Protein AF-X0WI15-F1 (afdb_monomer_lite)

Secondary structure (DSSP, 8-state):
----TT-BHHHHHHH-HHHHHHHHHH-GGGGGGGSHHHHHTGGGG-BHHHHHHHHT--HHHHHHHHHHHHHTTTTS--HHHHHHHHHHHHHHHHTT--HHHHHHHHHHH-SS--HHHHHHHHHHHHHTTSS-TTTHHHHHHHHHHHHHHHH---------TTSHHHHHHHHHHHHHHHHHHHHHHH-TT--

Sequence (191 aa):
MEINNATKILPLIDKYPKVYDELHKLSSKAKRFKNPIVRKTIGKKATLEMVSVILEVSLERIITTVKSAIEASADIPPEKDRKEMLKKLLLDMHKGVDVQILKAQFKEAVGDITSYEIGQLEQQLINEGHLDPKEITKLSDLHVELFRDSLDMKEEYETIPGHPIHTYLQENLEIANLIRQIRSTLGPDKI

Radius of gyration: 23.64 Å; chains: 1; bounding box: 48×47×65 Å

Foldseek 3Di:
DDQDQQAAVLVLCVQQVLLLVLLCVLAVLSVLLVDPVCVVPCRRRQGLNNVCVSRVHDSVVSSVSSVVSCVVRVQAPGPVVLLVLLLVLVLVVLVVPDLVVSLVSCVSSDAQDDPVVNVVSVVVCVVVVSDDPVCVVVVVVSVCVSCVVVVVPDDPPPLDPPDPVVVVVVVVVVVVVVVVVVVVVVDPPPD

pLDDT: mean 72.96, std 11.28, range [48.44, 93.94]

Structure (mmCIF, N/CA/C/O backbone):
data_AF-X0WI15-F1
#
_entry.id   AF-X0WI15-F1
#
loop_
_atom_site.group_PDB
_atom_site.id
_atom_site.type_symbol
_atom_site.label_atom_id
_atom_site.label_alt_id
_atom_site.label_comp_id
_atom_site.label_asym_id
_atom_site.label_entity_id
_atom_site.label_seq_id
_atom_site.pdbx_PDB_ins_code
_atom_site.Cartn_x
_atom_site.Cartn_y
_atom_site.Cartn_z
_atom_site.occupancy
_atom_site.B_iso_or_equiv
_atom_site.auth_seq_id
_atom_site.auth_comp_id
_atom_site.auth_asym_id
_atom_site.auth_atom_id
_atom_site.pdbx_PDB_model_num
ATOM 1 N N . MET A 1 1 ? -14.113 -13.739 14.874 1.00 53.03 1 MET A N 1
ATOM 2 C CA . MET A 1 1 ? -13.571 -12.912 15.978 1.00 53.03 1 MET A CA 1
ATOM 3 C C . MET A 1 1 ? -14.759 -12.480 16.826 1.00 53.03 1 MET A C 1
ATOM 5 O O . MET A 1 1 ? -15.669 -11.874 16.275 1.00 53.03 1 MET A O 1
ATOM 9 N N . GLU A 1 2 ? -14.832 -12.865 18.099 1.00 60.31 2 GLU A N 1
ATOM 10 C CA . GLU A 1 2 ? -15.969 -12.494 18.953 1.00 60.31 2 GLU A CA 1
ATOM 11 C C . GLU A 1 2 ? -15.857 -11.021 19.355 1.00 60.31 2 GLU A C 1
ATOM 13 O O . GLU A 1 2 ? -14.937 -10.624 20.066 1.00 60.31 2 GLU A O 1
ATOM 18 N N . ILE A 1 3 ? -16.770 -10.194 18.845 1.00 75.56 3 ILE A N 1
ATOM 19 C CA . ILE A 1 3 ? -16.831 -8.765 19.162 1.00 75.56 3 ILE A CA 1
ATOM 20 C C . ILE A 1 3 ? -17.685 -8.595 20.414 1.00 75.56 3 ILE A C 1
ATOM 22 O O . ILE A 1 3 ? -18.872 -8.921 20.401 1.00 75.56 3 ILE A O 1
ATOM 26 N N . ASN A 1 4 ? -17.074 -8.083 21.480 1.00 76.69 4 ASN A N 1
ATOM 27 C CA . ASN A 1 4 ? -17.694 -7.886 22.789 1.00 76.69 4 ASN A CA 1
ATOM 28 C C . ASN A 1 4 ? -17.472 -6.456 23.319 1.00 76.69 4 ASN A C 1
ATOM 30 O O . ASN A 1 4 ? -16.756 -5.652 22.722 1.00 76.69 4 ASN A O 1
ATOM 34 N N . ASN A 1 5 ? -18.070 -6.139 24.467 1.00 78.06 5 ASN A N 1
ATOM 35 C CA . ASN A 1 5 ? -17.986 -4.828 25.125 1.00 78.06 5 ASN A CA 1
ATOM 36 C C . ASN A 1 5 ? -16.547 -4.310 25.341 1.00 78.06 5 ASN A C 1
ATOM 38 O O . ASN A 1 5 ? -16.293 -3.117 25.170 1.00 78.06 5 ASN A O 1
ATOM 42 N N . ALA A 1 6 ? -15.602 -5.197 25.661 1.00 81.00 6 ALA A N 1
ATOM 43 C CA . ALA A 1 6 ? -14.206 -4.874 25.951 1.00 81.00 6 ALA A CA 1
ATOM 44 C C . ALA A 1 6 ? -13.326 -4.746 24.695 1.00 81.00 6 ALA A C 1
ATOM 46 O O . ALA A 1 6 ? -12.147 -4.390 24.788 1.00 81.00 6 ALA A O 1
ATOM 47 N N . THR A 1 7 ? -13.874 -5.029 23.512 1.00 83.50 7 THR A N 1
ATOM 48 C CA . THR A 1 7 ? -13.114 -4.966 22.264 1.00 83.50 7 THR A CA 1
ATOM 49 C C . THR A 1 7 ? -12.685 -3.523 21.988 1.00 83.50 7 THR A C 1
ATOM 51 O O . THR A 1 7 ? -13.470 -2.584 22.120 1.00 83.50 7 THR A O 1
ATOM 54 N N . LYS A 1 8 ? -11.412 -3.328 21.631 1.00 86.62 8 LYS A N 1
ATOM 55 C CA . LYS A 1 8 ? -10.832 -1.999 21.392 1.00 86.62 8 LYS A CA 1
ATOM 56 C C . LYS A 1 8 ? -11.175 -1.507 19.990 1.00 86.62 8 LYS A C 1
ATOM 58 O O . LYS A 1 8 ? -10.968 -2.231 19.019 1.00 86.62 8 LYS A O 1
ATOM 63 N N . ILE A 1 9 ? -11.618 -0.257 19.879 1.00 82.25 9 ILE A N 1
ATOM 64 C CA . ILE A 1 9 ? -12.105 0.295 18.606 1.00 82.25 9 ILE A CA 1
ATOM 65 C C . ILE A 1 9 ? -10.989 0.708 17.646 1.00 82.25 9 ILE A C 1
ATOM 67 O O . ILE A 1 9 ? -11.131 0.532 16.443 1.00 82.25 9 ILE A O 1
ATOM 71 N N . LEU A 1 10 ? -9.865 1.232 18.146 1.00 81.06 10 LEU A N 1
ATOM 72 C CA . LEU A 1 10 ? -8.777 1.668 17.265 1.00 81.06 10 LEU A CA 1
ATOM 73 C C . LEU A 1 10 ? -8.151 0.512 16.478 1.00 81.06 10 LEU A C 1
ATOM 75 O O . LEU A 1 10 ? -8.082 0.640 15.263 1.00 81.06 10 LEU A O 1
ATOM 79 N N . PRO A 1 11 ? -7.789 -0.632 17.097 1.00 81.38 11 PRO A N 1
ATOM 80 C CA . PRO A 1 11 ? -7.304 -1.783 16.340 1.00 81.38 11 PRO A CA 1
ATOM 81 C C . PRO A 1 11 ? -8.306 -2.280 15.292 1.00 81.38 11 PRO A C 1
ATOM 83 O O . PRO A 1 11 ? -7.896 -2.773 14.251 1.00 81.38 11 PRO A O 1
ATOM 86 N N . LEU A 1 12 ? -9.611 -2.145 15.555 1.00 79.81 12 LEU A N 1
ATOM 87 C CA . LEU A 1 12 ? -10.659 -2.489 14.593 1.00 79.81 12 LEU A CA 1
ATOM 88 C C . LEU A 1 12 ? -10.705 -1.509 13.419 1.00 79.81 12 LEU A C 1
ATOM 90 O O . LEU A 1 12 ? -10.770 -1.954 12.283 1.00 79.81 12 LEU A O 1
ATOM 94 N N . ILE A 1 13 ? -10.645 -0.203 13.684 1.00 79.19 13 ILE A N 1
ATOM 95 C CA . ILE A 1 13 ? -10.607 0.837 12.644 1.00 79.19 13 ILE A CA 1
ATOM 96 C C . ILE A 1 13 ? -9.332 0.723 11.800 1.00 79.19 13 ILE A C 1
ATOM 98 O O . ILE A 1 13 ? -9.391 0.886 10.587 1.00 79.19 13 ILE A O 1
ATOM 102 N N . ASP A 1 14 ? -8.192 0.442 12.432 1.00 77.44 14 ASP A N 1
ATOM 103 C CA . ASP A 1 14 ? -6.913 0.302 11.736 1.00 77.44 14 ASP A CA 1
ATOM 104 C C . ASP A 1 14 ? -6.878 -0.989 10.896 1.00 77.44 14 ASP A C 1
ATOM 106 O O . ASP A 1 14 ? -6.345 -0.981 9.791 1.00 77.44 14 ASP A O 1
ATOM 110 N N . LYS A 1 15 ? -7.491 -2.082 11.377 1.00 73.50 15 LYS A N 1
ATOM 111 C CA . LYS A 1 15 ? -7.592 -3.350 10.633 1.00 73.50 15 LYS A CA 1
ATOM 112 C C . LYS A 1 15 ? -8.659 -3.320 9.532 1.00 73.50 15 LYS A C 1
ATOM 114 O O . LYS A 1 15 ? -8.487 -3.972 8.509 1.00 73.50 15 LYS A O 1
ATOM 119 N N . TYR A 1 16 ? -9.750 -2.587 9.739 1.00 78.25 16 TYR A N 1
ATOM 120 C CA . TYR A 1 16 ? -10.892 -2.517 8.829 1.00 78.25 16 TYR A CA 1
ATOM 121 C C . TYR A 1 16 ? -11.317 -1.050 8.638 1.00 78.25 16 TYR A C 1
ATOM 123 O O . TYR A 1 16 ? -12.193 -0.564 9.359 1.00 78.25 16 TYR A O 1
ATOM 131 N N . PRO A 1 17 ? -10.750 -0.329 7.650 1.00 75.44 17 PRO A N 1
ATOM 132 C CA . PRO A 1 17 ? -11.032 1.094 7.435 1.00 75.44 17 PRO A CA 1
ATOM 133 C C . PRO A 1 17 ? -12.525 1.414 7.267 1.00 75.44 17 PRO A C 1
ATOM 135 O O . PRO A 1 17 ? -13.004 2.409 7.810 1.00 75.44 17 PRO A O 1
ATOM 138 N N . LYS A 1 18 ? -13.288 0.513 6.626 1.00 78.88 18 LYS A N 1
ATOM 139 C CA . LYS A 1 18 ? -14.749 0.631 6.439 1.00 78.88 18 LYS A CA 1
ATOM 140 C C . LYS A 1 18 ? -15.533 0.714 7.758 1.00 78.88 18 LYS A C 1
ATOM 142 O O . LYS A 1 18 ? -16.620 1.285 7.792 1.00 78.88 18 LYS A O 1
ATOM 147 N N . VAL A 1 19 ? -14.985 0.193 8.862 1.00 81.75 19 VAL A N 1
ATOM 148 C CA . VAL A 1 19 ? -15.610 0.295 10.193 1.00 81.75 19 VAL A CA 1
ATOM 149 C C . VAL A 1 19 ? -15.723 1.756 10.628 1.00 81.75 19 VAL A C 1
ATOM 151 O O . VAL A 1 19 ? -16.715 2.135 11.246 1.00 81.75 19 VAL A O 1
ATOM 154 N N . TYR A 1 20 ? -14.745 2.599 10.287 1.00 81.19 20 TYR A N 1
ATOM 155 C CA . TYR A 1 20 ? -14.818 4.024 10.597 1.00 81.19 20 TYR A CA 1
ATOM 156 C C . TYR A 1 20 ? -15.957 4.715 9.847 1.00 81.19 20 TYR A C 1
ATOM 158 O O . TYR A 1 20 ? -16.671 5.519 10.444 1.00 81.19 20 TYR A O 1
ATOM 166 N N . ASP A 1 21 ? -16.137 4.397 8.568 1.00 79.38 21 ASP A N 1
ATOM 167 C CA . ASP A 1 21 ? -17.136 5.052 7.725 1.00 79.38 21 ASP A CA 1
ATOM 168 C C . ASP A 1 21 ? -18.557 4.729 8.197 1.00 79.38 21 ASP A C 1
ATOM 170 O O . ASP A 1 21 ? -19.385 5.630 8.332 1.00 79.38 21 ASP A O 1
ATOM 174 N N . GLU A 1 22 ? -18.818 3.473 8.562 1.00 81.69 22 GLU A N 1
ATOM 175 C CA . GLU A 1 22 ? -20.102 3.060 9.138 1.00 81.69 22 GLU A CA 1
ATOM 176 C C . GLU A 1 22 ? -20.355 3.691 10.517 1.00 81.69 22 GLU A C 1
ATOM 178 O O . GLU A 1 22 ? -21.448 4.193 10.792 1.00 81.69 22 GLU A O 1
ATOM 183 N N . LEU A 1 23 ? -19.327 3.783 11.370 1.00 81.38 23 LEU A N 1
ATOM 184 C CA . LEU A 1 23 ? -19.427 4.519 12.636 1.00 81.38 23 LEU A CA 1
ATOM 185 C C . LEU A 1 23 ? -19.677 6.015 12.413 1.00 81.38 23 LEU A C 1
ATOM 187 O O . LEU A 1 23 ? -20.374 6.652 13.207 1.00 81.38 23 LEU A O 1
ATOM 191 N N . HIS A 1 24 ? -19.130 6.581 11.337 1.00 81.56 24 HIS A N 1
ATOM 192 C CA . HIS A 1 24 ? -19.317 7.984 11.010 1.00 81.56 24 HIS A CA 1
ATOM 193 C C . HIS A 1 24 ? -20.721 8.292 10.482 1.00 81.56 24 HIS A C 1
ATOM 195 O O . HIS A 1 24 ? -21.265 9.344 10.825 1.00 81.56 24 HIS A O 1
ATOM 201 N N . LYS A 1 25 ? -21.330 7.365 9.734 1.00 81.38 25 LYS A N 1
ATOM 202 C CA . LYS A 1 25 ? -22.740 7.439 9.317 1.00 81.38 25 LYS A CA 1
ATOM 203 C C . LYS A 1 25 ? -23.697 7.390 10.509 1.00 81.38 25 LYS A C 1
ATOM 205 O O . LYS A 1 25 ? -24.690 8.110 10.521 1.00 81.38 25 LYS A O 1
ATOM 210 N N . LEU A 1 26 ? -23.388 6.576 11.521 1.00 80.12 26 LEU A N 1
ATOM 211 C CA . LEU A 1 26 ? -24.177 6.479 12.756 1.00 80.12 26 LEU A CA 1
ATOM 212 C C . LEU A 1 26 ? -24.092 7.742 13.616 1.00 80.12 26 LEU A C 1
ATOM 214 O O . LEU A 1 26 ? -25.087 8.147 14.213 1.00 80.12 26 LEU A O 1
ATOM 218 N N . SER A 1 27 ? -22.907 8.349 13.720 1.00 77.19 27 SER A N 1
ATOM 219 C CA . SER A 1 27 ? -22.717 9.546 14.534 1.00 77.19 27 SER A CA 1
ATOM 220 C C . SER A 1 27 ? -21.586 10.427 14.013 1.00 77.19 27 SER A C 1
ATOM 222 O O . SER A 1 27 ? -20.428 10.019 13.865 1.00 77.19 27 SER A O 1
ATOM 224 N N . SER A 1 28 ? -21.888 11.715 13.842 1.00 75.62 28 SER A N 1
ATOM 225 C CA . SER A 1 28 ? -20.905 12.736 13.469 1.00 75.62 28 SER A CA 1
ATOM 226 C C . SER A 1 28 ? -19.778 12.883 14.506 1.00 75.62 28 SER A C 1
ATOM 228 O O . SER A 1 28 ? -18.669 13.308 14.162 1.00 75.62 28 SER A O 1
ATOM 230 N N . LYS A 1 29 ? -20.015 12.452 15.757 1.00 78.75 29 LYS A N 1
ATOM 231 C CA . LYS A 1 29 ? -19.029 12.425 16.851 1.00 78.75 29 LYS A CA 1
ATOM 232 C C . LYS A 1 29 ? -17.886 11.430 16.596 1.00 78.75 29 LYS A C 1
ATOM 234 O O . LYS A 1 29 ? -16.810 11.596 17.177 1.00 78.75 29 LYS A O 1
ATOM 239 N N . ALA A 1 30 ? -18.042 10.481 15.664 1.00 77.06 30 ALA A N 1
ATOM 240 C CA . ALA A 1 30 ? -16.985 9.543 15.276 1.00 77.06 30 ALA A CA 1
ATOM 241 C C . ALA A 1 30 ? -15.739 10.230 14.676 1.00 77.06 30 ALA A C 1
ATOM 243 O O . ALA A 1 30 ? -14.640 9.675 14.743 1.00 77.06 30 ALA A O 1
ATOM 244 N N . LYS A 1 31 ? -15.848 11.484 14.193 1.00 78.38 31 LYS A N 1
ATOM 245 C CA . LYS A 1 31 ? -14.700 12.311 13.752 1.00 78.38 31 LYS A CA 1
ATOM 246 C C . LYS A 1 31 ? -13.578 12.393 14.788 1.00 78.38 31 LYS A C 1
ATOM 248 O O . LYS A 1 31 ? -12.408 12.481 14.418 1.00 78.38 31 LYS A O 1
ATOM 253 N N . ARG A 1 32 ? -13.908 12.296 16.080 1.00 80.12 32 ARG A N 1
ATOM 254 C CA . ARG A 1 32 ? -12.926 12.339 17.173 1.00 80.12 32 ARG A CA 1
ATOM 255 C C . ARG A 1 32 ? -11.870 11.237 17.073 1.00 80.12 32 ARG A C 1
ATOM 257 O O . ARG A 1 32 ? -10.725 11.487 17.431 1.00 80.12 32 ARG A O 1
ATOM 264 N N . PHE A 1 33 ? -12.202 10.072 16.518 1.00 79.31 33 PHE A N 1
ATOM 265 C CA . PHE A 1 33 ? -11.267 8.948 16.389 1.00 79.31 33 PHE A CA 1
ATOM 266 C C . PHE A 1 33 ? -10.270 9.086 15.221 1.00 79.31 33 PHE A C 1
ATOM 268 O O . PHE A 1 33 ? -9.281 8.353 15.185 1.00 79.31 33 PHE A O 1
ATOM 275 N N . LYS A 1 34 ? -10.469 10.053 14.307 1.00 75.81 34 LYS A N 1
ATOM 276 C CA . LYS A 1 34 ? -9.462 10.454 13.301 1.00 75.81 34 LYS A CA 1
ATOM 277 C C . LYS A 1 34 ? -8.453 11.477 13.842 1.00 75.81 34 LYS A C 1
ATOM 279 O O . LYS A 1 34 ? -7.394 11.647 13.248 1.00 75.81 34 LYS A O 1
ATOM 284 N N . ASN A 1 35 ? -8.740 12.145 14.964 1.00 83.62 35 ASN A N 1
ATOM 285 C CA . ASN A 1 35 ? -7.851 13.174 15.501 1.00 83.62 35 ASN A CA 1
ATOM 286 C C . ASN A 1 35 ? -6.546 12.551 16.064 1.00 83.62 35 ASN A C 1
ATOM 288 O O . ASN A 1 35 ? -6.622 11.660 16.919 1.00 83.62 35 ASN A O 1
ATOM 292 N N . PRO A 1 36 ? -5.351 13.035 15.657 1.00 77.62 36 PRO A N 1
ATOM 293 C CA . PRO A 1 36 ? -4.059 12.508 16.110 1.00 77.62 36 PRO A CA 1
ATOM 294 C C . PRO A 1 36 ? -3.875 12.497 17.633 1.00 77.62 36 PRO A C 1
ATOM 296 O O . PRO A 1 36 ? -3.272 11.571 18.177 1.00 77.62 36 PRO A O 1
ATOM 299 N N . ILE A 1 37 ? -4.409 13.501 18.335 1.00 80.75 37 ILE A N 1
ATOM 300 C CA . ILE A 1 37 ? -4.292 13.630 19.795 1.00 80.75 37 ILE A CA 1
ATOM 301 C C . ILE A 1 37 ? -5.115 12.537 20.479 1.00 80.75 37 ILE A C 1
ATOM 303 O O . ILE A 1 37 ? -4.626 11.853 21.377 1.00 80.75 37 ILE A O 1
ATOM 307 N N . VAL A 1 38 ? -6.346 12.313 20.015 1.00 80.12 38 VAL A N 1
ATOM 308 C CA . VAL A 1 38 ? -7.241 11.275 20.552 1.00 80.12 38 VAL A CA 1
ATOM 309 C C . VAL A 1 38 ? -6.662 9.888 20.286 1.00 80.12 38 VAL A C 1
ATOM 311 O O . VAL A 1 38 ? -6.640 9.051 21.187 1.00 80.12 38 VAL A O 1
ATOM 314 N N . ARG A 1 39 ? -6.103 9.666 19.089 1.00 81.19 39 ARG A N 1
ATOM 315 C CA . ARG A 1 39 ? -5.415 8.417 18.732 1.00 81.19 39 ARG A CA 1
ATOM 316 C C . ARG A 1 39 ? -4.208 8.126 19.628 1.00 81.19 39 ARG A C 1
ATOM 318 O O . ARG A 1 39 ? -3.994 6.977 20.003 1.00 81.19 39 ARG A O 1
ATOM 325 N N . LYS A 1 40 ? -3.434 9.150 20.007 1.00 78.25 40 LYS A N 1
ATOM 326 C CA . LYS A 1 40 ? -2.259 9.003 20.886 1.00 78.25 40 LYS A CA 1
ATOM 327 C C . LYS A 1 40 ? -2.600 8.907 22.381 1.00 78.25 40 LYS A C 1
ATOM 329 O O . LYS A 1 40 ? -1.773 8.400 23.131 1.00 78.25 40 LYS A O 1
ATOM 334 N N . THR A 1 41 ? -3.787 9.349 22.803 1.00 80.62 41 THR A N 1
ATOM 335 C CA . THR A 1 41 ? -4.210 9.401 24.216 1.00 80.62 41 THR A CA 1
ATOM 336 C C . THR A 1 41 ? -5.243 8.315 24.549 1.00 80.62 41 THR A C 1
ATOM 338 O O . THR A 1 41 ? -4.885 7.146 24.696 1.00 80.62 41 THR A O 1
ATOM 341 N N . ILE A 1 42 ? -6.526 8.675 24.661 1.00 74.81 42 ILE A N 1
ATOM 342 C CA . ILE A 1 42 ? -7.603 7.783 25.114 1.00 74.81 42 ILE A CA 1
ATOM 343 C C . ILE A 1 42 ? -7.967 6.714 24.077 1.00 74.81 42 ILE A C 1
ATOM 345 O O . ILE A 1 42 ? -8.468 5.650 24.431 1.00 74.81 42 ILE A O 1
ATOM 349 N N . GLY A 1 43 ? -7.681 6.958 22.797 1.00 73.06 43 GLY A N 1
ATOM 350 C CA . GLY A 1 43 ? -8.109 6.097 21.701 1.00 73.06 43 GLY A CA 1
ATOM 351 C C . GLY A 1 43 ? -7.522 4.687 21.778 1.00 73.06 43 GLY A C 1
ATOM 352 O O . GLY A 1 43 ? -8.226 3.724 21.493 1.00 73.06 43 GLY A O 1
ATOM 353 N N . LYS A 1 44 ? -6.270 4.524 22.238 1.00 75.56 44 LYS A N 1
ATOM 354 C CA . LYS A 1 44 ? -5.623 3.196 22.355 1.00 75.56 44 LYS A CA 1
ATOM 355 C C . LYS A 1 44 ? -6.309 2.269 23.363 1.00 75.56 44 LYS A C 1
ATOM 357 O O . LYS A 1 44 ? -6.136 1.052 23.294 1.00 75.56 44 LYS A O 1
ATOM 362 N N . LYS A 1 45 ? -7.047 2.841 24.318 1.00 79.81 45 LYS A N 1
ATOM 363 C CA . LYS A 1 45 ? -7.757 2.114 25.379 1.00 79.81 45 LYS A CA 1
ATOM 364 C C . LYS A 1 45 ? -9.281 2.180 25.234 1.00 79.81 45 LYS A C 1
ATOM 366 O O . LYS A 1 45 ? -9.965 1.560 26.036 1.00 79.81 45 LYS A O 1
ATOM 371 N N . ALA A 1 46 ? -9.801 2.891 24.233 1.00 83.19 46 ALA A N 1
ATOM 372 C CA . ALA A 1 46 ? -11.234 3.040 24.026 1.00 83.19 46 ALA A CA 1
ATOM 373 C C . ALA A 1 46 ? -11.869 1.694 23.636 1.00 83.19 46 ALA A C 1
ATOM 375 O O . ALA A 1 46 ? -11.586 1.143 22.566 1.00 83.19 46 ALA A O 1
ATOM 376 N N . THR A 1 47 ? -12.711 1.169 24.524 1.00 88.31 47 THR A N 1
ATOM 377 C CA . THR A 1 47 ? -13.515 -0.040 24.303 1.00 88.31 47 THR A CA 1
ATOM 378 C C . THR A 1 47 ? -14.823 0.298 23.592 1.00 88.31 47 THR A C 1
ATOM 380 O O . THR A 1 47 ? -15.244 1.455 23.578 1.00 88.31 47 THR A O 1
ATOM 383 N N . LEU A 1 48 ? -15.495 -0.699 23.013 1.00 83.81 48 LEU A N 1
ATOM 384 C CA . LEU A 1 48 ? -16.807 -0.510 22.383 1.00 83.81 48 LEU A CA 1
ATOM 385 C C . LEU A 1 48 ? -17.858 0.043 23.354 1.00 83.81 48 LEU A C 1
ATOM 387 O O . LEU A 1 48 ? -18.697 0.843 22.950 1.00 83.81 48 LEU A O 1
ATOM 391 N N . GLU A 1 49 ? -17.767 -0.304 24.636 1.00 83.56 49 GLU A N 1
ATOM 392 C CA . GLU A 1 49 ? -18.590 0.291 25.694 1.00 83.56 49 GLU A CA 1
ATOM 393 C C . GLU A 1 49 ? -18.327 1.796 25.860 1.00 83.56 49 GLU A C 1
ATOM 395 O O . GLU A 1 49 ? -19.255 2.602 25.830 1.00 83.56 49 GLU A O 1
ATOM 400 N N . MET A 1 50 ? -17.057 2.208 25.930 1.00 80.62 50 MET A N 1
ATOM 401 C CA . MET A 1 50 ? -16.702 3.631 25.997 1.00 80.62 50 MET A CA 1
ATOM 402 C C . MET A 1 50 ? -17.147 4.382 24.736 1.00 80.62 50 MET A C 1
ATOM 404 O O . MET A 1 50 ? -17.596 5.522 24.811 1.00 80.62 50 MET A O 1
ATOM 408 N N . VAL A 1 51 ? -17.052 3.742 23.570 1.00 82.62 51 VAL A N 1
ATOM 409 C CA . VAL A 1 51 ? -17.497 4.308 22.290 1.00 82.62 51 VAL A CA 1
ATOM 410 C C . VAL A 1 51 ? -19.016 4.460 22.247 1.00 82.62 51 VAL A C 1
ATOM 412 O O . VAL A 1 51 ? -19.493 5.476 21.753 1.00 82.62 51 VAL A O 1
ATOM 415 N N . SER A 1 52 ? -19.770 3.512 22.807 1.00 84.94 52 SER A N 1
ATOM 416 C CA . SER A 1 52 ? -21.228 3.601 22.951 1.00 84.94 52 SER A CA 1
ATOM 417 C C . SER A 1 52 ? -21.644 4.842 23.737 1.00 84.94 52 SER A C 1
ATOM 419 O O . SER A 1 52 ? -22.489 5.606 23.270 1.00 84.94 52 SER A O 1
ATOM 421 N N . VAL A 1 53 ? -20.967 5.111 24.857 1.00 83.94 53 VAL A N 1
ATOM 422 C CA . VAL A 1 53 ? -21.200 6.315 25.668 1.00 83.94 53 VAL A CA 1
ATOM 423 C C . VAL A 1 53 ? -20.804 7.590 24.914 1.00 83.94 53 VAL A C 1
ATOM 425 O O . VAL A 1 53 ? -21.561 8.553 24.892 1.00 83.94 53 VAL A O 1
ATOM 428 N N . ILE A 1 54 ? -19.641 7.604 24.253 1.00 81.88 54 ILE A N 1
ATOM 429 C CA . ILE A 1 54 ? -19.132 8.783 23.524 1.00 81.88 54 ILE A CA 1
ATOM 430 C C . ILE A 1 54 ? -20.007 9.140 22.314 1.00 81.88 54 ILE A C 1
ATOM 432 O O . ILE A 1 54 ? -20.173 10.320 21.991 1.00 81.88 54 ILE A O 1
ATOM 436 N N . LEU A 1 55 ? -20.516 8.129 21.609 1.00 79.94 55 LEU A N 1
ATOM 437 C CA . LEU A 1 55 ? -21.340 8.308 20.417 1.00 79.94 55 LEU A CA 1
ATOM 438 C C . LEU A 1 55 ? -22.829 8.468 20.740 1.00 79.94 55 LEU A C 1
ATOM 440 O O . LEU A 1 55 ? -23.563 8.856 19.836 1.00 79.94 55 LEU A O 1
ATOM 444 N N . GLU A 1 56 ? -23.244 8.221 21.991 1.00 81.25 56 GLU A N 1
ATOM 445 C CA . GLU A 1 56 ? -24.648 8.179 22.440 1.00 81.25 56 GLU A CA 1
ATOM 446 C C . GLU A 1 56 ? -25.493 7.175 21.639 1.00 81.25 56 GLU A C 1
ATOM 448 O O . GLU A 1 56 ? -26.661 7.399 21.334 1.00 81.25 56 GLU A O 1
ATOM 453 N N . VAL A 1 57 ? -24.889 6.042 21.279 1.00 82.56 57 VAL A N 1
ATOM 454 C CA . VAL A 1 57 ? -25.546 4.967 20.524 1.00 82.56 57 VAL A CA 1
ATOM 455 C C . VAL A 1 57 ? -25.479 3.691 21.343 1.00 82.56 57 VAL A C 1
ATOM 457 O O . VAL A 1 57 ? -24.441 3.384 21.923 1.00 82.56 57 VAL A O 1
ATOM 460 N N . SER A 1 58 ? -26.564 2.917 21.370 1.00 85.75 58 SER A N 1
ATOM 461 C CA . SER A 1 58 ? -26.628 1.632 22.075 1.00 85.75 58 SER A CA 1
ATOM 462 C C . SER A 1 58 ? -25.512 0.677 21.636 1.00 85.75 58 SER A C 1
ATOM 464 O O . SER A 1 58 ? -25.298 0.484 20.433 1.00 85.75 58 SER A O 1
ATOM 466 N N . LEU A 1 59 ? -24.868 0.023 22.605 1.00 81.50 59 LEU A N 1
ATOM 467 C CA . LEU A 1 59 ? -23.783 -0.932 22.379 1.00 81.50 59 LEU A CA 1
ATOM 468 C C . LEU A 1 59 ? -24.166 -2.042 21.386 1.00 81.50 59 LEU A C 1
ATOM 470 O O . LEU A 1 59 ? -23.383 -2.360 20.496 1.00 81.50 59 LEU A O 1
ATOM 474 N N . GLU A 1 60 ? -25.383 -2.580 21.481 1.00 81.62 60 GLU A N 1
ATOM 475 C CA . GLU A 1 60 ? -25.887 -3.632 20.585 1.00 81.62 60 GLU A CA 1
ATOM 476 C C . GLU A 1 60 ? -25.887 -3.202 19.115 1.00 81.62 60 GLU A C 1
ATOM 478 O O . GLU A 1 60 ? -25.437 -3.936 18.231 1.00 81.62 60 GLU A O 1
ATOM 483 N N . ARG A 1 61 ? -26.331 -1.971 18.847 1.00 80.94 61 ARG A N 1
ATOM 484 C CA . ARG A 1 61 ? -26.374 -1.413 17.493 1.00 80.94 61 ARG A CA 1
ATOM 485 C C . ARG A 1 61 ? -24.978 -1.168 16.935 1.00 80.94 61 ARG A C 1
ATOM 487 O O . ARG A 1 61 ? -24.741 -1.445 15.762 1.00 80.94 61 ARG A O 1
ATOM 494 N N . ILE A 1 62 ? -24.040 -0.724 17.774 1.00 82.25 62 ILE A N 1
ATOM 495 C CA . ILE A 1 62 ? -22.631 -0.588 17.386 1.00 82.25 62 ILE A CA 1
ATOM 496 C C . ILE A 1 62 ? -22.038 -1.961 17.064 1.00 82.25 62 ILE A C 1
ATOM 498 O O . ILE A 1 62 ? -21.463 -2.121 15.995 1.00 82.25 62 ILE A O 1
ATOM 502 N N . ILE A 1 63 ? -22.208 -2.961 17.934 1.00 82.94 63 ILE A N 1
ATOM 503 C CA . ILE A 1 63 ? -21.671 -4.312 17.708 1.00 82.94 63 ILE A CA 1
ATOM 504 C C . ILE A 1 63 ? -22.230 -4.903 16.413 1.00 82.94 63 ILE A C 1
ATOM 506 O O . ILE A 1 63 ? -21.465 -5.454 15.627 1.00 82.94 63 ILE A O 1
ATOM 510 N N . THR A 1 64 ? -23.532 -4.759 16.165 1.00 82.56 64 THR A N 1
ATOM 511 C CA . THR A 1 64 ? -24.178 -5.261 14.943 1.00 82.56 64 THR A CA 1
ATOM 512 C C . THR A 1 64 ? -23.608 -4.585 13.700 1.00 82.56 64 THR A C 1
ATOM 514 O O . THR A 1 64 ? -23.181 -5.264 12.776 1.00 82.56 64 THR A O 1
ATOM 517 N N . THR A 1 65 ? -23.503 -3.254 13.709 1.00 80.38 65 THR A N 1
ATOM 518 C CA . THR A 1 65 ? -22.954 -2.495 12.573 1.00 80.38 65 THR A CA 1
ATOM 519 C C . THR A 1 65 ? -21.486 -2.840 12.332 1.00 80.38 65 THR A C 1
ATOM 521 O O . THR A 1 65 ? -21.075 -3.029 11.195 1.00 80.38 65 THR A O 1
ATOM 524 N N . VAL A 1 66 ? -20.688 -2.970 13.395 1.00 80.50 66 VAL A N 1
ATOM 525 C CA . VAL A 1 66 ? -19.274 -3.349 13.293 1.00 80.50 66 VAL A CA 1
ATOM 526 C C . VAL A 1 66 ? -19.135 -4.781 12.767 1.00 80.50 66 VAL A C 1
ATOM 528 O O . VAL A 1 66 ? -18.289 -5.013 11.912 1.00 80.50 66 VAL A O 1
ATOM 531 N N . LYS A 1 67 ? -19.973 -5.730 13.209 1.00 79.00 67 LYS A N 1
ATOM 532 C CA . LYS A 1 67 ? -20.006 -7.094 12.653 1.00 79.00 67 LYS A CA 1
ATOM 533 C C . LYS A 1 67 ? -20.339 -7.079 11.162 1.00 79.00 67 LYS A C 1
ATOM 535 O O . LYS A 1 67 ? -19.563 -7.621 10.385 1.00 79.00 67 LYS A O 1
ATOM 540 N N . SER A 1 68 ? -21.406 -6.389 10.760 1.00 77.62 68 SER A N 1
ATOM 541 C CA . SER A 1 68 ? -21.788 -6.271 9.348 1.00 77.62 68 SER A CA 1
ATOM 542 C C . SER A 1 68 ? -20.728 -5.553 8.510 1.00 77.62 68 SER A C 1
ATOM 544 O O . SER A 1 68 ? -20.478 -5.944 7.376 1.00 77.62 68 SER A O 1
ATOM 546 N N . ALA A 1 69 ? -20.054 -4.540 9.060 1.00 75.31 69 ALA A N 1
ATOM 547 C CA . ALA A 1 69 ? -18.954 -3.857 8.383 1.00 75.31 69 ALA A CA 1
ATOM 548 C C . ALA A 1 69 ? -17.729 -4.770 8.214 1.00 75.31 69 ALA A C 1
ATOM 550 O O . ALA A 1 69 ? -17.037 -4.691 7.200 1.00 75.31 69 ALA A O 1
ATOM 551 N N . ILE A 1 70 ? -17.461 -5.648 9.187 1.00 72.75 70 ILE A N 1
ATOM 552 C CA . ILE A 1 70 ? -16.377 -6.635 9.113 1.00 72.75 70 ILE A CA 1
ATOM 553 C C . ILE A 1 70 ? -16.711 -7.733 8.104 1.00 72.75 70 ILE A C 1
ATOM 555 O O . ILE A 1 70 ? -15.859 -8.072 7.296 1.00 72.75 70 ILE A O 1
ATOM 559 N N . GLU A 1 71 ? -17.945 -8.233 8.079 1.00 68.38 71 GLU A N 1
ATOM 560 C CA . GLU A 1 71 ? -18.412 -9.177 7.053 1.00 68.38 71 GLU A CA 1
ATOM 561 C C . GLU A 1 71 ? -18.340 -8.560 5.646 1.00 68.38 71 GLU A C 1
ATOM 563 O O . GLU A 1 71 ? -17.799 -9.174 4.733 1.00 68.38 71 GLU A O 1
ATOM 568 N N . ALA A 1 72 ? -18.752 -7.300 5.478 1.00 65.75 72 ALA A N 1
ATOM 569 C CA . ALA A 1 72 ? -18.634 -6.561 4.213 1.00 65.75 72 ALA A CA 1
ATOM 570 C C . ALA A 1 72 ? -17.189 -6.137 3.845 1.00 65.75 72 ALA A C 1
ATOM 572 O O . ALA A 1 72 ? -16.948 -5.561 2.777 1.00 65.75 72 ALA A O 1
ATOM 573 N N . SER A 1 73 ? -16.221 -6.362 4.737 1.00 58.56 73 SER A N 1
ATOM 574 C CA . SER A 1 73 ? -14.782 -6.159 4.499 1.00 58.56 73 SER A CA 1
ATOM 575 C C . SER A 1 73 ? -13.975 -7.458 4.571 1.00 58.56 73 SER A C 1
ATOM 577 O O . SER A 1 73 ? -12.750 -7.411 4.473 1.00 58.56 73 SER A O 1
ATOM 579 N N . ALA A 1 74 ? -14.644 -8.609 4.688 1.00 51.97 74 ALA A N 1
ATOM 580 C CA . ALA A 1 74 ? -14.018 -9.919 4.820 1.00 51.97 74 ALA A CA 1
ATOM 581 C C . ALA A 1 74 ? -13.291 -10.401 3.549 1.00 51.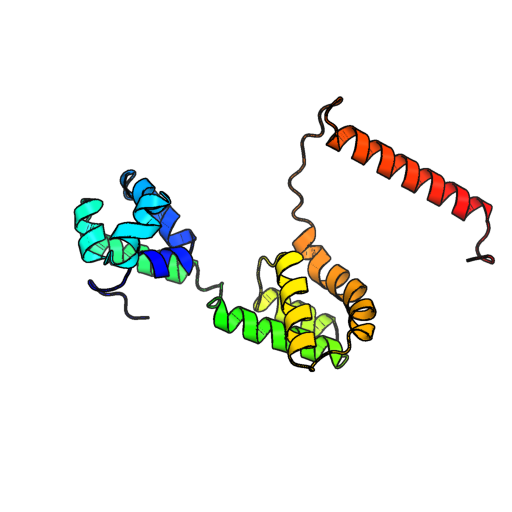97 74 ALA A C 1
ATOM 583 O O . ALA A 1 74 ? -12.524 -11.352 3.644 1.00 51.97 74 ALA A O 1
ATOM 584 N N . ASP A 1 75 ? -13.444 -9.715 2.410 1.00 52.09 75 ASP A N 1
ATOM 585 C CA . ASP A 1 75 ? -12.634 -9.945 1.198 1.00 52.09 75 ASP A CA 1
ATOM 586 C C . ASP A 1 75 ? -11.183 -9.441 1.319 1.00 52.09 75 ASP A C 1
ATOM 588 O O . ASP A 1 75 ? -10.390 -9.587 0.394 1.00 52.09 75 ASP A O 1
ATOM 592 N N . ILE A 1 76 ? -10.800 -8.836 2.450 1.00 51.97 76 ILE A N 1
ATOM 593 C CA . ILE A 1 76 ? -9.431 -8.367 2.681 1.00 51.97 76 ILE A CA 1
ATOM 594 C C . ILE A 1 76 ? -8.854 -9.134 3.882 1.00 51.97 76 ILE A C 1
ATOM 596 O O . ILE A 1 76 ? -9.235 -8.857 5.028 1.00 51.97 76 ILE A O 1
ATOM 600 N N . PRO A 1 77 ? -7.945 -10.108 3.665 1.00 49.78 77 PRO A N 1
ATOM 601 C CA . PRO A 1 77 ? -7.330 -10.842 4.762 1.00 49.78 77 PRO A CA 1
ATOM 602 C C . PRO A 1 77 ? -6.538 -9.908 5.701 1.00 49.78 77 PRO A C 1
ATOM 604 O O . PRO A 1 77 ? -6.085 -8.836 5.286 1.00 49.78 77 PRO A O 1
ATOM 607 N N . PRO A 1 78 ? -6.356 -10.289 6.985 1.00 53.56 78 PRO A N 1
ATOM 608 C CA . PRO A 1 78 ? -5.585 -9.513 7.958 1.00 53.56 78 PRO A CA 1
ATOM 609 C C . PRO A 1 78 ? -4.216 -9.112 7.396 1.00 53.56 78 PRO A C 1
ATOM 611 O O . PRO A 1 78 ? -3.549 -9.936 6.784 1.00 53.56 78 PRO A O 1
ATOM 614 N N . GLU A 1 79 ? -3.749 -7.887 7.662 1.00 55.53 79 GLU A N 1
ATOM 615 C CA . GLU A 1 79 ? -2.493 -7.344 7.101 1.00 55.53 79 GLU A CA 1
ATOM 616 C C . GLU A 1 79 ? -1.278 -8.282 7.270 1.00 55.53 79 GLU A C 1
ATOM 618 O O . GLU A 1 79 ? -0.398 -8.338 6.413 1.00 55.53 79 GLU A O 1
ATOM 623 N N . LYS A 1 80 ? -1.240 -9.051 8.365 1.00 57.84 80 LYS A N 1
ATOM 624 C CA . LYS A 1 80 ? -0.175 -10.022 8.637 1.00 57.84 80 LYS A CA 1
ATOM 625 C C . LYS A 1 80 ? -0.261 -11.261 7.735 1.00 57.84 80 LYS A C 1
ATOM 627 O O . LYS A 1 80 ? 0.745 -11.638 7.144 1.00 57.84 80 LYS A O 1
ATOM 632 N N . ASP A 1 81 ? -1.457 -11.820 7.572 1.00 63.16 81 ASP A N 1
ATOM 633 C CA . ASP A 1 81 ? -1.701 -12.975 6.700 1.00 63.16 81 ASP A CA 1
ATOM 634 C C . ASP A 1 81 ? -1.534 -12.579 5.225 1.00 63.16 81 ASP A C 1
ATOM 636 O O . ASP A 1 81 ? -0.921 -13.300 4.442 1.00 63.16 81 ASP A O 1
ATOM 640 N N . ARG A 1 82 ? -1.964 -11.362 4.870 1.00 66.75 82 ARG A N 1
ATOM 641 C CA . ARG A 1 82 ? -1.770 -10.766 3.544 1.00 66.75 82 ARG A CA 1
ATOM 642 C C . ARG A 1 82 ? -0.285 -10.641 3.186 1.00 66.75 82 ARG A C 1
ATOM 644 O O . ARG A 1 82 ? 0.109 -11.020 2.086 1.00 66.75 82 ARG A O 1
ATOM 651 N N . LYS A 1 83 ? 0.554 -10.146 4.106 1.00 67.50 83 LYS A N 1
ATOM 652 C CA . LYS A 1 83 ? 2.010 -10.027 3.889 1.00 67.50 83 LYS A CA 1
ATOM 653 C C . LYS A 1 83 ? 2.686 -11.385 3.719 1.00 67.50 83 LYS A C 1
ATOM 655 O O . LYS A 1 83 ? 3.556 -11.521 2.866 1.00 67.50 83 LYS A O 1
ATOM 660 N N . GLU A 1 84 ? 2.290 -12.392 4.493 1.00 71.88 84 GLU A N 1
ATOM 661 C CA . GLU A 1 84 ? 2.843 -13.745 4.354 1.00 71.88 84 GLU A CA 1
ATOM 662 C C . GLU A 1 84 ? 2.442 -14.407 3.029 1.00 71.88 84 GLU A C 1
ATOM 664 O O . GLU A 1 84 ? 3.279 -15.042 2.385 1.00 71.88 84 GLU A O 1
ATOM 669 N N . MET A 1 85 ? 1.197 -14.226 2.582 1.00 71.25 85 MET A N 1
ATOM 670 C CA . MET A 1 85 ? 0.742 -14.709 1.273 1.00 71.25 85 MET A CA 1
ATOM 671 C C . MET A 1 85 ? 1.486 -14.023 0.124 1.00 71.25 85 MET A C 1
ATOM 673 O O . MET A 1 85 ? 1.956 -14.694 -0.792 1.00 71.25 85 MET A O 1
ATOM 677 N N . LEU A 1 86 ? 1.673 -12.704 0.213 1.00 72.31 86 LEU A N 1
ATOM 678 C CA . LEU A 1 86 ? 2.448 -11.926 -0.751 1.00 72.31 86 LEU A CA 1
ATOM 679 C C . LEU A 1 86 ? 3.902 -12.386 -0.845 1.00 72.31 86 LEU A C 1
ATOM 681 O O . LEU A 1 86 ? 4.417 -12.566 -1.944 1.00 72.31 86 LEU A O 1
ATOM 685 N N . LYS A 1 87 ? 4.556 -12.625 0.298 1.00 74.62 87 LYS A N 1
ATOM 686 C CA . LYS A 1 87 ? 5.922 -13.161 0.329 1.00 74.62 87 LYS A CA 1
ATOM 687 C C . LYS A 1 87 ? 6.017 -14.523 -0.353 1.00 74.62 87 LYS A C 1
ATOM 689 O O . LYS A 1 87 ? 6.957 -14.755 -1.106 1.00 74.62 87 LYS A O 1
ATOM 694 N N . LYS A 1 88 ? 5.053 -15.417 -0.110 1.00 77.44 88 LYS A N 1
ATOM 695 C CA . LYS A 1 88 ? 5.011 -16.728 -0.776 1.00 77.44 88 LYS A CA 1
ATOM 696 C C . LYS A 1 88 ? 4.867 -16.581 -2.285 1.00 77.44 88 LYS A C 1
ATOM 698 O O . LYS A 1 88 ? 5.631 -17.198 -3.015 1.00 77.44 88 LYS A O 1
ATOM 703 N N . LEU A 1 89 ? 3.963 -15.714 -2.732 1.00 74.50 89 LEU A N 1
ATOM 704 C CA . LEU A 1 89 ? 3.738 -15.464 -4.151 1.00 74.50 89 LEU A CA 1
ATOM 705 C C . LEU A 1 89 ? 4.971 -14.843 -4.831 1.00 74.50 89 LEU A C 1
ATOM 707 O O . LEU A 1 89 ? 5.327 -15.260 -5.927 1.00 74.50 89 LEU A O 1
ATOM 711 N N . LEU A 1 90 ? 5.682 -13.933 -4.154 1.00 73.19 90 LEU A N 1
ATOM 712 C CA . LEU A 1 90 ? 6.978 -13.396 -4.598 1.00 73.19 90 LEU A CA 1
ATOM 713 C C . LEU A 1 90 ? 8.054 -14.488 -4.719 1.00 73.19 90 LEU A C 1
ATOM 715 O O . LEU A 1 90 ? 8.782 -14.531 -5.708 1.00 73.19 90 LEU A O 1
ATOM 719 N N . LEU A 1 91 ? 8.144 -15.399 -3.745 1.00 75.12 91 LEU A N 1
ATOM 720 C CA . LEU A 1 91 ? 9.071 -16.532 -3.824 1.00 75.12 91 LEU A CA 1
ATOM 721 C C . LEU A 1 91 ? 8.720 -17.490 -4.966 1.00 75.12 91 LEU A C 1
ATOM 723 O O . LEU A 1 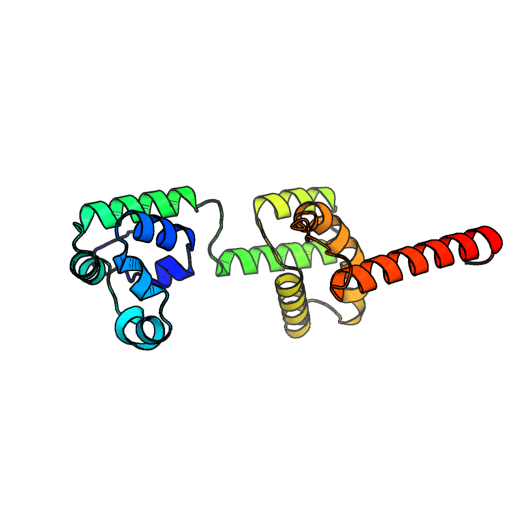91 ? 9.614 -17.968 -5.658 1.00 75.12 91 LEU A O 1
ATOM 727 N N . ASP A 1 92 ? 7.441 -17.815 -5.136 1.00 75.12 92 ASP A N 1
ATOM 728 C CA . ASP A 1 92 ? 6.992 -18.743 -6.175 1.00 75.12 92 ASP A CA 1
ATOM 729 C C . ASP A 1 92 ? 7.161 -18.136 -7.574 1.00 75.12 92 ASP A C 1
ATOM 731 O O . ASP A 1 92 ? 7.520 -18.842 -8.517 1.00 75.12 92 ASP A O 1
ATOM 735 N N . MET A 1 93 ? 7.049 -16.812 -7.685 1.00 69.06 93 MET A N 1
ATOM 736 C CA . MET A 1 93 ? 7.411 -16.064 -8.887 1.00 69.06 93 MET A CA 1
ATOM 737 C C . MET A 1 93 ? 8.893 -16.216 -9.218 1.00 69.06 93 MET A C 1
ATOM 739 O O . MET A 1 93 ? 9.253 -16.521 -10.354 1.00 69.06 93 MET A O 1
ATOM 743 N N . HIS A 1 94 ? 9.756 -16.096 -8.208 1.00 66.19 94 HIS A N 1
ATOM 744 C CA . HIS A 1 94 ? 11.199 -16.236 -8.389 1.00 66.19 94 HIS A CA 1
ATOM 745 C C . HIS A 1 94 ? 11.640 -17.667 -8.735 1.00 66.19 94 HIS A C 1
ATOM 747 O O . HIS A 1 94 ? 12.632 -17.879 -9.429 1.00 66.19 94 HIS A O 1
ATOM 753 N N . LYS A 1 95 ? 10.861 -18.672 -8.319 1.00 71.62 95 LYS A N 1
ATOM 754 C CA . LYS A 1 95 ? 11.057 -20.078 -8.715 1.00 71.62 95 LYS A CA 1
ATOM 755 C C . LYS A 1 95 ? 10.626 -20.378 -10.159 1.00 71.62 95 LYS A C 1
ATOM 757 O O . LYS A 1 95 ? 10.831 -21.503 -10.610 1.00 71.62 95 LYS A O 1
ATOM 762 N N . GLY A 1 96 ? 10.045 -19.412 -10.876 1.00 66.50 96 GLY A N 1
ATOM 763 C CA . GLY A 1 96 ? 9.634 -19.563 -12.275 1.00 66.50 96 GLY A CA 1
ATOM 764 C C . GLY A 1 96 ? 8.279 -20.248 -12.467 1.00 66.50 96 GLY A C 1
ATOM 765 O O . GLY A 1 96 ? 8.073 -20.917 -13.479 1.00 66.50 96 GLY A O 1
ATOM 766 N N . VAL A 1 97 ? 7.365 -20.127 -11.500 1.00 67.00 97 VAL A N 1
ATOM 767 C CA . VAL A 1 97 ? 5.986 -20.621 -11.645 1.00 67.00 97 VAL A CA 1
ATOM 768 C C . VAL A 1 97 ? 5.227 -19.782 -12.690 1.00 67.00 97 VAL A C 1
ATOM 770 O O . VAL A 1 97 ? 5.502 -18.598 -12.870 1.00 67.00 97 VAL A O 1
ATOM 773 N N . ASP A 1 98 ? 4.280 -20.407 -13.399 1.00 70.56 98 ASP A N 1
ATOM 774 C CA . ASP A 1 98 ? 3.507 -19.790 -14.486 1.00 70.56 98 ASP A CA 1
ATOM 775 C C . ASP A 1 98 ? 2.769 -18.509 -14.047 1.00 70.56 98 ASP A C 1
ATOM 777 O O . ASP A 1 98 ? 1.953 -18.506 -13.118 1.00 70.56 98 ASP A O 1
ATOM 781 N N . VAL A 1 99 ? 3.026 -17.431 -14.787 1.00 63.78 99 V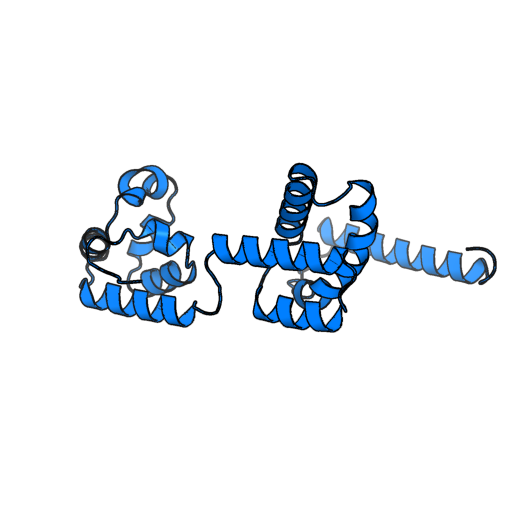AL A N 1
ATOM 782 C CA . VAL A 1 99 ? 2.484 -16.079 -14.608 1.00 63.78 99 VAL A CA 1
ATOM 783 C C . VAL A 1 99 ? 0.954 -16.057 -14.566 1.00 63.78 99 VAL A C 1
ATOM 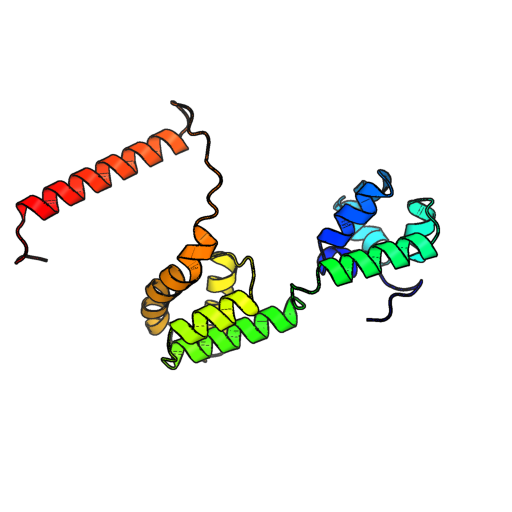785 O O . VAL A 1 99 ? 0.373 -15.277 -13.812 1.00 63.78 99 VAL A O 1
ATOM 788 N N . GLN A 1 100 ? 0.278 -16.920 -15.330 1.00 64.19 100 GLN A N 1
ATOM 789 C CA . GLN A 1 100 ? -1.190 -16.965 -15.373 1.00 64.19 100 GLN A CA 1
ATOM 790 C C . GLN A 1 100 ? -1.790 -17.472 -14.056 1.00 64.19 100 GLN A C 1
ATOM 792 O O . GLN A 1 100 ? -2.786 -16.933 -13.568 1.00 64.19 100 GLN A O 1
ATOM 797 N N . ILE A 1 101 ? -1.152 -18.475 -13.448 1.00 68.12 101 ILE A N 1
ATOM 798 C CA . ILE A 1 101 ? -1.561 -19.032 -12.153 1.00 68.12 101 ILE A CA 1
ATOM 799 C C . ILE A 1 101 ? -1.306 -18.000 -11.054 1.00 68.12 101 ILE A C 1
ATOM 801 O O . ILE A 1 101 ? -2.169 -17.769 -10.203 1.00 68.12 101 ILE A O 1
ATOM 805 N N . LEU A 1 102 ? -0.156 -17.323 -11.118 1.00 66.69 102 LEU A N 1
ATOM 806 C CA . LEU A 1 102 ? 0.191 -16.268 -10.174 1.00 66.69 102 LEU A CA 1
ATOM 807 C C . LEU A 1 102 ? -0.768 -15.086 -10.264 1.00 66.69 102 LEU A C 1
ATOM 809 O O . LEU A 1 102 ? -1.163 -14.566 -9.231 1.00 66.69 102 LEU A O 1
ATOM 813 N N . LYS A 1 103 ? -1.199 -14.690 -11.465 1.00 65.12 103 LYS A N 1
ATOM 814 C CA . LYS A 1 103 ? -2.153 -13.589 -11.653 1.00 65.12 103 LYS A CA 1
ATOM 815 C C . LYS A 1 103 ? -3.512 -13.880 -11.016 1.00 65.12 103 LYS A C 1
ATOM 817 O O . LYS A 1 103 ? -4.088 -12.995 -10.386 1.00 65.12 103 LYS A O 1
ATOM 822 N N . ALA A 1 104 ? -4.010 -15.112 -11.139 1.00 67.81 104 ALA A N 1
ATOM 823 C CA . ALA A 1 104 ? -5.261 -15.528 -10.506 1.00 67.81 104 ALA A CA 1
ATOM 824 C C . ALA A 1 104 ? -5.143 -15.540 -8.974 1.00 67.81 104 ALA A C 1
ATOM 826 O O . ALA A 1 104 ? -5.951 -14.912 -8.294 1.00 67.81 104 ALA A O 1
ATOM 827 N N . GLN A 1 105 ? -4.090 -16.172 -8.444 1.00 65.12 105 GLN A N 1
ATOM 828 C CA . GLN A 1 105 ? -3.827 -16.214 -7.002 1.00 65.12 105 GLN A CA 1
ATOM 829 C C . GLN A 1 105 ? -3.571 -14.826 -6.420 1.00 65.12 105 GLN A C 1
ATOM 831 O O . GLN A 1 105 ? -3.986 -14.539 -5.303 1.00 65.12 105 GLN A O 1
ATOM 836 N N . PHE A 1 106 ? -2.918 -13.951 -7.180 1.00 67.25 106 PHE A N 1
ATOM 837 C CA . PHE A 1 106 ? -2.669 -12.576 -6.790 1.00 67.25 106 PHE A CA 1
ATOM 838 C C . PHE A 1 106 ? -3.973 -11.783 -6.695 1.00 67.25 106 PHE A C 1
ATOM 840 O O . PHE A 1 106 ? -4.248 -11.193 -5.656 1.00 67.25 106 PHE A O 1
ATOM 847 N N . LYS A 1 107 ? -4.806 -11.829 -7.743 1.00 64.31 107 LYS A N 1
ATOM 848 C CA . LYS A 1 107 ? -6.096 -11.128 -7.791 1.00 64.31 107 LYS A CA 1
ATOM 849 C C . LYS A 1 107 ? -7.063 -11.596 -6.699 1.00 64.31 107 LYS A C 1
ATOM 851 O O . LYS A 1 107 ? -7.865 -10.803 -6.218 1.00 64.31 107 LYS A O 1
ATOM 856 N N . GLU A 1 108 ? -6.991 -12.870 -6.323 1.00 62.97 108 GLU A N 1
ATOM 857 C CA . GLU A 1 108 ? -7.800 -13.459 -5.253 1.00 62.97 108 GLU A CA 1
ATOM 858 C C . GLU A 1 108 ? -7.250 -13.136 -3.853 1.00 62.97 108 GLU A C 1
ATOM 860 O O . GLU A 1 108 ? -8.016 -12.859 -2.934 1.00 62.97 108 GLU A O 1
ATOM 865 N N . ALA A 1 109 ? -5.926 -13.138 -3.673 1.00 58.41 109 ALA A N 1
ATOM 866 C CA . ALA A 1 109 ? -5.298 -12.945 -2.364 1.00 58.41 109 ALA A CA 1
ATOM 867 C C . ALA A 1 109 ? -5.055 -11.473 -1.994 1.00 58.41 109 ALA A C 1
ATOM 869 O O . ALA A 1 109 ? -4.890 -11.142 -0.815 1.00 58.41 109 ALA A O 1
ATOM 870 N N . VAL A 1 110 ? -4.944 -10.591 -2.986 1.00 55.75 110 VAL A N 1
ATOM 871 C CA . VAL A 1 110 ? -4.400 -9.249 -2.810 1.00 55.75 110 VAL A CA 1
ATOM 872 C C . VAL A 1 110 ? -5.160 -8.292 -3.721 1.00 55.75 110 VAL A C 1
ATOM 874 O O . VAL A 1 110 ? -4.917 -8.229 -4.919 1.00 55.75 110 VAL A O 1
ATOM 877 N N . GLY A 1 111 ? -6.093 -7.542 -3.132 1.00 61.53 111 GLY A N 1
ATOM 878 C CA . GLY A 1 111 ? -6.739 -6.399 -3.786 1.00 61.53 111 GLY A CA 1
ATOM 879 C C . GLY A 1 111 ? -5.748 -5.257 -4.059 1.00 61.53 111 GLY A C 1
ATOM 880 O O . GLY A 1 111 ? -4.658 -5.471 -4.581 1.00 61.53 111 GLY A O 1
ATOM 881 N N . ASP A 1 112 ? -6.084 -4.031 -3.660 1.00 53.16 112 ASP A N 1
ATOM 882 C CA . ASP A 1 112 ? -5.238 -2.856 -3.915 1.00 53.16 112 ASP A CA 1
ATOM 883 C C . ASP A 1 112 ? -3.874 -2.963 -3.209 1.00 53.16 112 ASP A C 1
ATOM 885 O O . ASP A 1 112 ? -3.769 -2.820 -1.984 1.00 53.16 112 ASP A O 1
ATOM 889 N N . ILE A 1 113 ? -2.812 -3.235 -3.971 1.00 65.12 113 ILE A N 1
ATOM 890 C CA . ILE A 1 113 ? -1.424 -3.136 -3.513 1.00 65.12 113 ILE A CA 1
ATOM 891 C C . ILE A 1 113 ? -0.737 -1.966 -4.203 1.00 65.12 113 ILE A C 1
ATOM 893 O O . ILE A 1 113 ? -0.900 -1.732 -5.399 1.00 65.12 113 ILE A O 1
ATOM 897 N N . THR A 1 114 ? 0.059 -1.227 -3.443 1.00 62.88 114 THR A N 1
ATOM 898 C CA . THR A 1 114 ? 0.863 -0.141 -4.000 1.00 62.88 114 THR A CA 1
ATOM 899 C C . THR A 1 114 ? 2.233 -0.647 -4.445 1.00 62.88 114 THR A C 1
ATOM 901 O O . THR A 1 114 ? 2.825 -1.523 -3.810 1.00 62.88 114 THR A O 1
ATOM 904 N N . SER A 1 115 ? 2.807 -0.027 -5.482 1.00 65.50 115 SER A N 1
ATOM 905 C CA . SER A 1 115 ? 4.194 -0.283 -5.919 1.00 65.50 115 SER A CA 1
ATOM 906 C C . SER A 1 115 ? 5.205 -0.143 -4.772 1.00 65.50 115 SER A C 1
ATOM 908 O O . SER A 1 115 ? 6.217 -0.837 -4.728 1.00 65.50 115 SER A O 1
ATOM 910 N N . TYR A 1 116 ? 4.907 0.729 -3.807 1.00 67.00 116 TYR A N 1
ATOM 911 C CA . TYR A 1 116 ? 5.724 0.946 -2.619 1.00 67.00 116 TYR A CA 1
ATOM 912 C C . TYR A 1 116 ? 5.715 -0.243 -1.642 1.00 67.00 116 TYR A C 1
ATOM 914 O O . TYR A 1 116 ? 6.750 -0.577 -1.067 1.00 67.00 116 TYR A O 1
ATOM 922 N N . GLU A 1 117 ? 4.568 -0.896 -1.443 1.00 68.12 117 GLU A N 1
ATOM 923 C CA . GLU A 1 117 ? 4.465 -2.082 -0.581 1.00 68.12 117 GLU A CA 1
ATOM 924 C C . GLU A 1 117 ? 5.203 -3.284 -1.173 1.00 68.12 117 GLU A C 1
ATOM 926 O O . GLU A 1 117 ? 5.854 -4.025 -0.438 1.00 68.12 117 GLU A O 1
ATOM 931 N N . ILE A 1 118 ? 5.155 -3.440 -2.497 1.00 71.62 118 ILE A N 1
ATOM 932 C CA . ILE A 1 118 ? 5.877 -4.496 -3.218 1.00 71.62 118 ILE A CA 1
ATOM 933 C C . ILE A 1 118 ? 7.387 -4.325 -3.038 1.00 71.62 118 ILE A C 1
ATOM 935 O O . ILE A 1 118 ? 8.056 -5.254 -2.591 1.00 71.62 118 ILE A O 1
ATOM 939 N N . GLY A 1 119 ? 7.910 -3.114 -3.264 1.00 73.56 119 GLY A N 1
ATOM 940 C CA . GLY A 1 119 ? 9.339 -2.840 -3.084 1.00 73.56 119 GLY A CA 1
ATOM 941 C C . GLY A 1 119 ? 9.822 -3.056 -1.644 1.00 73.56 119 GLY A C 1
ATOM 942 O O . GLY A 1 119 ? 10.934 -3.530 -1.417 1.00 73.56 119 GLY A O 1
ATOM 943 N N . GLN A 1 120 ? 8.978 -2.780 -0.642 1.00 77.62 120 GLN A N 1
ATOM 944 C CA . GLN A 1 120 ? 9.306 -3.103 0.751 1.00 77.62 120 GLN A CA 1
ATOM 945 C C . GLN A 1 120 ? 9.377 -4.611 1.010 1.00 77.62 120 GLN A C 1
ATOM 947 O O . GLN A 1 120 ? 10.250 -5.058 1.756 1.00 77.62 120 GLN A O 1
ATOM 952 N N . LEU A 1 121 ? 8.467 -5.391 0.426 1.00 77.69 121 LEU A N 1
ATOM 953 C CA . LEU A 1 121 ? 8.456 -6.846 0.571 1.00 77.69 121 LEU A CA 1
ATOM 954 C C . LEU A 1 121 ? 9.672 -7.480 -0.103 1.00 77.69 121 LEU A C 1
ATOM 956 O O . LEU A 1 121 ? 10.324 -8.324 0.504 1.00 77.69 121 LEU A O 1
ATOM 960 N N . GLU A 1 122 ? 10.029 -7.029 -1.303 1.00 75.00 122 GLU A N 1
ATOM 961 C CA . GLU A 1 122 ? 11.249 -7.456 -1.996 1.00 75.00 122 GLU A CA 1
ATOM 962 C C . GLU A 1 122 ? 12.498 -7.161 -1.161 1.00 75.00 122 GLU A C 1
ATOM 964 O O . GLU A 1 122 ? 13.319 -8.049 -0.927 1.00 75.00 122 GLU A O 1
ATOM 969 N N . GLN A 1 123 ? 12.604 -5.943 -0.618 1.00 78.69 123 GLN A N 1
ATOM 970 C CA . GLN A 1 123 ? 13.722 -5.571 0.245 1.00 78.69 123 GLN A CA 1
ATOM 971 C C . GLN A 1 123 ? 13.798 -6.442 1.505 1.00 78.69 123 GLN A C 1
ATOM 973 O O . GLN A 1 123 ? 14.892 -6.809 1.938 1.00 78.69 123 GLN A O 1
ATOM 978 N N . GLN A 1 124 ? 12.652 -6.798 2.092 1.00 80.81 124 GLN A N 1
ATOM 979 C CA . GLN A 1 124 ? 12.607 -7.739 3.210 1.00 80.81 124 GLN A CA 1
ATOM 980 C C . GLN A 1 124 ? 13.099 -9.128 2.810 1.00 80.81 124 GLN A C 1
ATOM 982 O O . GLN A 1 124 ? 13.888 -9.710 3.547 1.00 80.81 124 GLN A O 1
ATOM 987 N N . LEU A 1 125 ? 12.684 -9.643 1.655 1.00 79.31 125 LEU A N 1
ATOM 988 C CA . LEU A 1 125 ? 13.103 -10.965 1.192 1.00 79.31 125 LEU A CA 1
ATOM 989 C C . LEU A 1 125 ? 14.607 -11.036 0.885 1.00 79.31 125 LEU A C 1
ATOM 991 O O . LEU A 1 125 ? 15.231 -12.066 1.135 1.00 79.31 125 LEU A O 1
ATOM 995 N N . ILE A 1 126 ? 15.202 -9.939 0.414 1.00 78.81 126 ILE A N 1
ATOM 996 C CA . ILE A 1 126 ? 16.659 -9.812 0.246 1.00 78.81 126 ILE A CA 1
ATOM 997 C C . ILE A 1 126 ? 17.360 -9.836 1.602 1.00 78.81 126 ILE A C 1
ATOM 999 O O . ILE A 1 126 ? 18.330 -10.567 1.789 1.00 78.81 126 ILE A O 1
ATOM 1003 N N . ASN A 1 127 ? 16.857 -9.065 2.570 1.00 81.88 127 ASN A N 1
ATOM 1004 C CA . ASN A 1 127 ? 17.426 -9.026 3.918 1.00 81.88 127 ASN A CA 1
ATOM 1005 C C . ASN A 1 127 ? 17.323 -10.390 4.624 1.00 81.88 127 ASN A C 1
ATOM 1007 O O . ASN A 1 127 ? 18.187 -10.737 5.424 1.00 81.88 127 ASN A O 1
ATOM 1011 N N . GLU A 1 128 ? 16.273 -11.156 4.321 1.00 81.06 128 GLU A N 1
ATOM 1012 C CA . GLU A 1 128 ? 16.050 -12.526 4.798 1.00 81.06 128 GLU A CA 1
ATOM 1013 C C . GLU A 1 128 ? 16.895 -13.567 4.031 1.00 81.06 128 GLU A C 1
ATOM 1015 O O . GLU A 1 128 ? 16.960 -14.723 4.442 1.00 81.06 128 GLU A O 1
ATOM 1020 N N . GLY A 1 129 ? 17.583 -13.169 2.953 1.00 77.31 129 GLY A N 1
ATOM 1021 C CA . GLY A 1 129 ? 18.464 -14.030 2.158 1.00 77.31 129 GLY A CA 1
ATOM 1022 C C . GLY A 1 129 ? 17.734 -14.957 1.182 1.00 77.31 129 GLY A C 1
ATOM 1023 O O . GLY A 1 129 ? 18.337 -15.895 0.666 1.00 77.31 129 GLY A O 1
ATOM 1024 N N . HIS A 1 130 ? 16.444 -14.721 0.930 1.00 74.19 130 HIS A N 1
ATOM 1025 C CA . HIS A 1 130 ? 15.640 -15.513 -0.004 1.00 74.19 130 HIS A CA 1
ATOM 1026 C C . HIS A 1 130 ? 15.829 -15.103 -1.473 1.00 74.19 130 HIS A C 1
ATOM 1028 O O . HIS A 1 130 ? 15.496 -15.888 -2.358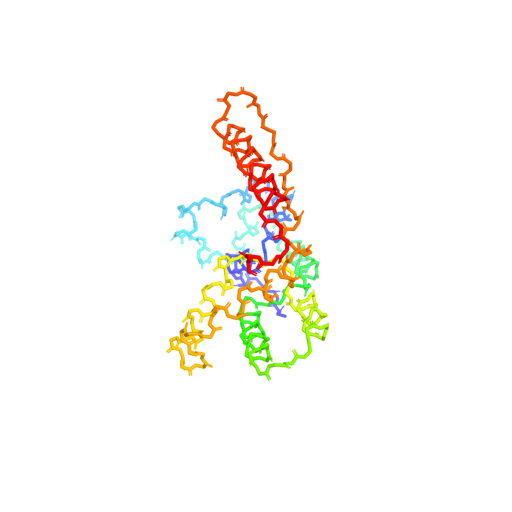 1.00 74.19 130 HIS A O 1
ATOM 1034 N N . LEU A 1 131 ? 16.342 -13.895 -1.725 1.00 70.44 131 LEU A N 1
ATOM 1035 C CA . LEU A 1 131 ? 16.509 -13.290 -3.049 1.00 70.44 131 LEU A CA 1
ATOM 1036 C C . LEU A 1 131 ? 17.887 -12.621 -3.159 1.00 70.44 131 LEU A C 1
ATOM 1038 O O . LEU A 1 131 ? 18.299 -11.906 -2.242 1.00 70.44 131 LEU A O 1
ATOM 1042 N N . ASP A 1 132 ? 18.589 -12.824 -4.278 1.00 75.44 132 ASP A N 1
ATOM 1043 C CA . ASP A 1 132 ? 19.834 -12.103 -4.569 1.00 75.44 132 ASP A CA 1
ATOM 1044 C C . ASP A 1 132 ? 19.509 -10.684 -5.085 1.00 75.44 132 ASP A C 1
ATOM 1046 O O . ASP A 1 132 ? 18.624 -10.523 -5.933 1.00 75.44 132 ASP A O 1
ATOM 1050 N N . PRO A 1 133 ? 20.229 -9.634 -4.645 1.00 69.88 133 PRO A N 1
ATOM 1051 C CA . PRO A 1 133 ? 20.048 -8.273 -5.152 1.00 69.88 133 PRO A CA 1
ATOM 1052 C C . PRO A 1 133 ? 20.098 -8.131 -6.683 1.00 69.88 133 PRO A C 1
ATOM 1054 O O . PRO A 1 133 ? 19.510 -7.205 -7.238 1.00 69.88 133 PRO A O 1
ATOM 1057 N N . LYS A 1 134 ? 20.796 -9.030 -7.386 1.00 69.38 134 LYS A N 1
ATOM 1058 C CA . LYS A 1 134 ? 20.899 -9.032 -8.855 1.00 69.38 134 LYS A CA 1
ATOM 1059 C C . LYS A 1 134 ? 19.654 -9.575 -9.553 1.00 69.38 134 LYS A C 1
ATOM 1061 O O . LYS A 1 134 ? 19.492 -9.373 -10.754 1.00 69.38 134 LYS A O 1
ATOM 1066 N N . GLU A 1 135 ? 18.787 -10.272 -8.831 1.00 63.62 135 GLU A N 1
ATOM 1067 C CA . GLU A 1 135 ? 17.599 -10.920 -9.386 1.00 63.62 135 GLU A CA 1
ATOM 1068 C C . GLU A 1 135 ? 16.357 -10.018 -9.374 1.00 63.62 135 GLU A C 1
ATOM 1070 O O . GLU A 1 135 ? 15.417 -10.256 -10.131 1.00 63.62 135 GLU A O 1
ATOM 1075 N N . ILE A 1 136 ? 16.407 -8.909 -8.627 1.00 63.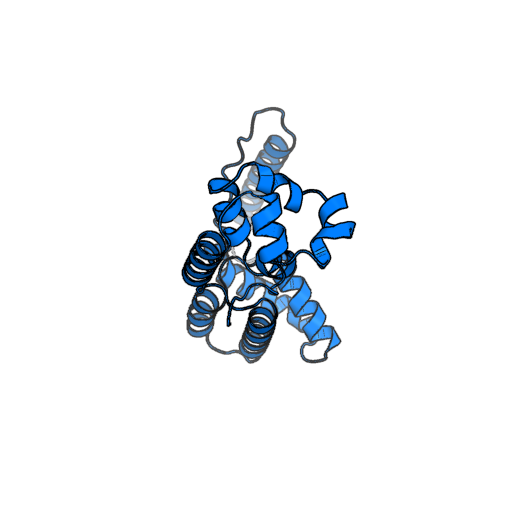12 136 ILE A N 1
ATOM 1076 C CA . ILE A 1 136 ? 15.362 -7.872 -8.572 1.00 63.12 136 ILE A CA 1
ATOM 1077 C C . ILE A 1 136 ? 15.050 -7.322 -9.969 1.00 63.12 136 ILE A C 1
ATOM 1079 O O . ILE A 1 136 ? 13.899 -7.071 -10.312 1.00 63.12 136 ILE A O 1
ATOM 1083 N N . THR A 1 137 ? 16.072 -7.165 -10.815 1.00 56.94 137 THR A N 1
ATOM 1084 C CA . THR A 1 137 ? 15.910 -6.575 -12.150 1.00 56.94 137 THR A CA 1
ATOM 1085 C C . THR A 1 137 ? 15.027 -7.431 -13.064 1.00 56.94 137 THR A C 1
ATOM 1087 O O . THR A 1 137 ? 14.373 -6.879 -13.940 1.00 56.94 137 THR A O 1
ATOM 1090 N N . LYS A 1 138 ? 14.962 -8.755 -12.847 1.00 56.53 138 LYS A N 1
ATOM 1091 C CA . LYS A 1 138 ? 14.077 -9.657 -13.607 1.00 56.53 138 LYS A CA 1
ATOM 1092 C C . LYS A 1 138 ? 12.623 -9.600 -13.129 1.00 56.53 138 LYS A C 1
ATOM 1094 O O . LYS A 1 138 ? 11.718 -9.837 -13.922 1.00 56.53 138 LYS A O 1
ATOM 1099 N N . LEU A 1 139 ? 12.402 -9.284 -11.853 1.00 53.00 139 LEU A N 1
ATOM 1100 C CA . LEU A 1 139 ? 11.070 -9.158 -11.257 1.00 53.00 139 LEU A CA 1
ATOM 1101 C C . LEU A 1 139 ? 10.381 -7.847 -11.664 1.00 53.00 139 LEU A C 1
ATOM 1103 O O . LEU A 1 139 ? 9.161 -7.832 -11.788 1.00 53.00 139 LEU A O 1
ATOM 1107 N N . SER A 1 140 ? 11.140 -6.787 -11.978 1.00 57.47 140 SER A N 1
ATOM 1108 C CA . SER A 1 140 ? 10.581 -5.498 -12.424 1.00 57.47 140 SER A CA 1
ATOM 1109 C C . SER A 1 140 ? 9.603 -5.615 -13.599 1.00 57.47 140 SER A C 1
ATOM 1111 O O . SER A 1 140 ? 8.531 -5.015 -13.546 1.00 57.47 140 SER A O 1
ATOM 1113 N N . ASP A 1 141 ? 9.927 -6.387 -14.639 1.00 57.31 141 ASP A N 1
ATOM 1114 C CA . ASP A 1 141 ? 9.070 -6.474 -15.833 1.00 57.31 141 ASP A CA 1
ATOM 1115 C C . ASP A 1 141 ? 7.800 -7.291 -15.563 1.00 57.31 141 ASP A C 1
ATOM 1117 O O . ASP A 1 141 ? 6.696 -6.906 -15.954 1.00 57.31 141 ASP A O 1
ATOM 1121 N N . LEU A 1 142 ? 7.946 -8.385 -14.815 1.00 57.28 142 LEU A N 1
ATOM 1122 C CA . LEU A 1 142 ? 6.853 -9.297 -14.500 1.00 57.28 142 LEU A CA 1
ATOM 1123 C C . LEU A 1 142 ? 5.865 -8.690 -13.501 1.00 57.28 142 LEU A C 1
ATOM 1125 O O . LEU A 1 142 ? 4.656 -8.867 -13.628 1.00 57.28 142 LEU A O 1
ATOM 1129 N N . HIS A 1 143 ? 6.370 -7.926 -12.533 1.00 62.19 143 HIS A N 1
ATOM 1130 C CA . HIS A 1 143 ? 5.557 -7.201 -11.568 1.00 62.19 143 HIS A CA 1
ATOM 1131 C C . HIS A 1 143 ? 4.733 -6.145 -12.301 1.00 62.19 143 HIS A C 1
ATOM 1133 O O . HIS A 1 143 ? 3.520 -6.099 -12.137 1.00 62.19 143 HIS A O 1
ATOM 1139 N N . VAL A 1 144 ? 5.341 -5.353 -13.188 1.00 61.41 144 VAL A N 1
ATOM 1140 C CA . VAL A 1 144 ? 4.600 -4.378 -14.001 1.00 61.41 144 VAL A CA 1
ATOM 1141 C C . VAL A 1 144 ? 3.499 -5.047 -14.828 1.00 61.41 144 VAL A C 1
ATOM 1143 O O . VAL A 1 144 ? 2.414 -4.485 -14.916 1.00 61.41 144 VAL A O 1
ATOM 1146 N N . GLU A 1 145 ? 3.726 -6.236 -15.389 1.00 63.19 145 GLU A N 1
ATOM 1147 C CA . GLU A 1 145 ? 2.719 -6.973 -16.167 1.00 63.19 145 GLU A CA 1
ATOM 1148 C C . GLU A 1 145 ? 1.568 -7.529 -15.311 1.00 63.19 145 GLU A C 1
ATOM 1150 O O . GLU A 1 145 ? 0.403 -7.471 -15.714 1.00 63.19 145 GLU A O 1
ATOM 1155 N N . LEU A 1 146 ? 1.868 -8.004 -14.101 1.00 62.88 146 LEU A N 1
ATOM 1156 C CA . LEU A 1 146 ? 0.874 -8.500 -13.145 1.00 62.88 146 LEU A CA 1
ATOM 1157 C C . LEU A 1 146 ? 0.064 -7.355 -12.521 1.00 62.88 146 LEU A C 1
ATOM 1159 O O . LEU A 1 146 ? -1.150 -7.469 -12.350 1.00 62.88 146 LEU A O 1
ATOM 1163 N N . PHE A 1 147 ? 0.736 -6.241 -12.227 1.00 58.03 147 PHE A N 1
ATOM 1164 C CA . PHE A 1 147 ? 0.154 -5.056 -11.614 1.00 58.03 147 PHE A CA 1
ATOM 1165 C C . PHE A 1 147 ? -0.507 -4.124 -12.622 1.00 58.03 147 PHE A C 1
ATOM 1167 O O . PHE A 1 147 ? -1.272 -3.271 -12.193 1.00 58.03 147 PHE A O 1
ATOM 1174 N N . ARG A 1 148 ? -0.269 -4.263 -13.932 1.00 62.00 148 ARG A N 1
ATOM 1175 C CA . ARG A 1 148 ? -0.812 -3.362 -14.964 1.00 62.00 148 ARG A CA 1
ATOM 1176 C C . ARG A 1 148 ? -2.319 -3.163 -14.832 1.00 62.00 148 ARG A C 1
ATOM 1178 O O . ARG A 1 148 ? -2.779 -2.031 -14.760 1.00 62.00 148 ARG A O 1
ATOM 1185 N N . ASP A 1 149 ? -3.048 -4.264 -14.672 1.00 56.53 149 ASP A N 1
ATOM 1186 C CA . ASP A 1 149 ? -4.509 -4.256 -14.544 1.00 56.53 149 ASP A CA 1
ATOM 1187 C C . ASP A 1 149 ? -4.991 -3.589 -13.240 1.00 56.53 149 ASP A C 1
ATOM 1189 O O . ASP A 1 149 ? -6.105 -3.077 -13.188 1.00 56.53 149 ASP A O 1
ATOM 1193 N N . SER A 1 150 ? -4.165 -3.585 -12.185 1.00 52.81 150 SER A N 1
ATOM 1194 C CA . SER A 1 150 ? -4.436 -2.894 -10.910 1.00 52.81 150 SER A CA 1
ATOM 1195 C C . SER A 1 150 ? -3.875 -1.464 -10.850 1.00 52.81 150 SER A C 1
ATOM 1197 O O . SER A 1 150 ? -4.346 -0.647 -10.065 1.00 52.81 150 SER A O 1
ATOM 1199 N N . LEU A 1 151 ? -2.872 -1.146 -11.675 1.00 53.81 151 LEU A N 1
ATOM 1200 C CA . LEU A 1 151 ? -2.215 0.162 -11.770 1.00 53.81 151 LEU A CA 1
ATOM 1201 C C . LEU A 1 151 ? -2.934 1.105 -12.743 1.00 53.81 151 LEU A C 1
ATOM 1203 O O . LEU A 1 151 ? -2.699 2.312 -12.690 1.00 53.81 151 LEU A O 1
ATOM 1207 N N . ASP A 1 152 ? -3.818 0.580 -13.596 1.00 50.91 152 ASP A N 1
ATOM 1208 C CA . ASP A 1 152 ? -4.643 1.364 -14.526 1.00 50.91 152 ASP A CA 1
ATOM 1209 C C . ASP A 1 152 ? -5.771 2.158 -13.840 1.00 50.91 152 ASP A C 1
ATOM 1211 O O . ASP A 1 152 ? -6.536 2.861 -14.499 1.00 50.91 152 ASP A O 1
ATOM 1215 N N . MET A 1 153 ? -5.834 2.169 -12.506 1.00 48.91 153 MET A N 1
ATOM 1216 C CA . MET A 1 153 ? -6.619 3.155 -11.760 1.00 48.91 153 MET A CA 1
ATOM 1217 C C . MET A 1 153 ? -5.851 4.476 -11.622 1.00 48.91 153 MET A C 1
ATOM 1219 O O . MET A 1 153 ? -5.529 4.915 -10.519 1.00 48.91 153 MET A O 1
ATOM 1223 N N . LYS A 1 154 ? -5.534 5.137 -12.739 1.00 48.44 154 LYS A N 1
ATOM 1224 C CA . LYS A 1 154 ? -5.158 6.553 -12.669 1.00 48.44 154 LYS A CA 1
ATOM 1225 C C . LYS A 1 154 ? -6.430 7.384 -12.648 1.00 48.44 154 LYS A C 1
ATOM 1227 O O . LYS A 1 154 ? -7.173 7.400 -13.623 1.00 48.44 154 LYS A O 1
ATOM 1232 N N . GLU A 1 155 ? -6.654 8.076 -11.532 1.00 49.31 155 GLU A N 1
ATOM 1233 C CA . GLU A 1 155 ? -7.526 9.249 -11.503 1.00 49.31 155 GLU A CA 1
ATOM 1234 C C . GLU A 1 155 ? -7.145 10.140 -12.693 1.00 49.31 155 GLU A C 1
ATOM 1236 O O . GLU A 1 155 ? -5.964 10.442 -12.894 1.00 49.31 155 GLU A O 1
ATOM 1241 N N . GLU A 1 156 ? -8.123 10.507 -13.521 1.00 51.97 156 GLU A N 1
ATOM 1242 C CA . GLU A 1 156 ? -7.918 11.495 -14.575 1.00 51.97 156 GLU A CA 1
ATOM 1243 C C . GLU A 1 156 ? -7.466 12.796 -13.907 1.00 51.97 156 GLU A C 1
ATOM 1245 O O . GLU A 1 156 ? -8.257 13.529 -13.317 1.00 51.97 156 GLU A O 1
ATOM 1250 N N . TYR A 1 157 ? -6.162 13.067 -13.938 1.00 56.19 157 TYR A N 1
ATOM 1251 C CA . TYR A 1 157 ? -5.648 14.340 -13.466 1.00 56.19 157 TYR A CA 1
ATOM 1252 C C . TYR A 1 157 ? -6.162 15.424 -14.412 1.00 56.19 157 TYR A C 1
ATOM 1254 O O . TYR A 1 157 ? -5.839 15.413 -15.601 1.00 56.19 157 TYR A O 1
ATOM 1262 N N . GLU A 1 158 ? -6.922 16.386 -13.892 1.00 57.88 158 GLU A N 1
ATOM 1263 C CA . GLU A 1 158 ? -7.254 17.596 -14.640 1.00 57.88 158 GLU A CA 1
ATOM 1264 C C . GLU A 1 158 ? -5.966 18.394 -14.889 1.00 57.88 158 GLU A C 1
ATOM 1266 O O . GLU A 1 158 ? -5.495 19.176 -14.060 1.00 57.88 158 GLU A O 1
ATOM 1271 N N . THR A 1 159 ? -5.334 18.166 -16.039 1.00 62.97 159 THR A N 1
ATOM 1272 C CA . THR A 1 159 ? -4.121 18.886 -16.423 1.00 62.97 159 THR A CA 1
ATOM 1273 C C . THR A 1 159 ? -4.498 20.242 -17.009 1.00 62.97 159 THR A C 1
ATOM 1275 O O . THR A 1 159 ? -4.642 20.388 -18.222 1.00 62.97 159 THR A O 1
ATOM 1278 N N . ILE A 1 160 ? -4.669 21.239 -16.143 1.00 74.75 160 ILE A N 1
ATOM 1279 C CA . ILE A 1 160 ? -4.918 22.624 -16.558 1.00 74.75 160 ILE A CA 1
ATOM 1280 C C . ILE A 1 160 ? -3.632 23.198 -17.193 1.00 74.75 160 ILE A C 1
ATOM 1282 O O . ILE A 1 160 ? -2.553 23.063 -16.598 1.00 74.75 160 ILE A O 1
ATOM 1286 N N . PRO A 1 161 ? -3.709 23.863 -18.364 1.00 74.88 161 PRO A N 1
ATOM 1287 C CA . PRO A 1 161 ? -2.571 24.558 -18.961 1.00 74.88 161 PRO A CA 1
ATOM 1288 C C . PRO A 1 161 ? -1.930 25.548 -17.978 1.00 74.88 161 PRO A C 1
ATOM 1290 O O . PRO A 1 161 ? -2.614 26.372 -17.376 1.00 74.88 161 PRO A O 1
ATOM 1293 N N . GLY A 1 162 ? -0.609 25.458 -17.804 1.00 75.88 162 GLY A N 1
ATOM 1294 C CA . GLY A 1 162 ? 0.155 26.256 -16.835 1.00 75.88 162 GLY A CA 1
ATOM 1295 C C . GLY A 1 162 ? 0.458 25.547 -15.509 1.00 75.88 162 GLY A C 1
ATOM 1296 O O . GLY A 1 162 ? 1.317 26.009 -14.761 1.00 75.88 162 GLY A O 1
ATOM 1297 N N . HIS A 1 163 ? -0.170 24.403 -15.220 1.00 80.75 163 HIS A N 1
ATOM 1298 C CA . HIS A 1 163 ? 0.223 23.564 -14.089 1.00 80.75 163 HIS A CA 1
ATOM 1299 C C . HIS A 1 163 ? 1.500 22.763 -14.426 1.00 80.75 163 HIS A C 1
ATOM 1301 O O . HIS A 1 163 ? 1.553 22.159 -15.498 1.00 80.75 163 HIS A O 1
ATOM 1307 N N . PRO A 1 164 ? 2.505 22.657 -13.532 1.00 85.06 164 PRO A N 1
ATOM 1308 C CA . PRO A 1 164 ? 3.754 21.940 -13.825 1.00 85.06 164 PRO A CA 1
ATOM 1309 C C . PRO A 1 164 ? 3.553 20.496 -14.309 1.00 85.06 164 PRO A C 1
ATOM 1311 O O . PRO A 1 164 ? 4.236 20.048 -15.222 1.00 85.06 164 PRO A O 1
ATOM 1314 N N . ILE A 1 165 ? 2.562 19.786 -13.755 1.00 83.44 165 ILE A N 1
ATOM 1315 C CA . ILE A 1 165 ? 2.219 18.415 -14.182 1.00 83.44 165 ILE A CA 1
ATOM 1316 C C . ILE A 1 165 ? 1.753 18.372 -15.646 1.00 83.44 165 ILE A C 1
ATOM 1318 O O . ILE A 1 165 ? 2.099 17.432 -16.355 1.00 83.44 165 ILE A O 1
ATOM 1322 N N . HIS A 1 166 ? 1.010 19.383 -16.117 1.00 85.06 166 HIS A N 1
ATOM 1323 C CA . HIS A 1 166 ? 0.598 19.469 -17.521 1.00 85.06 166 HIS A CA 1
ATOM 1324 C C . HIS A 1 166 ? 1.826 19.591 -18.428 1.00 85.06 166 HIS A C 1
ATOM 1326 O O . HIS A 1 166 ? 1.966 18.823 -19.376 1.00 85.06 166 HIS A O 1
ATOM 1332 N N . THR A 1 167 ? 2.737 20.509 -18.099 1.00 86.25 167 THR A N 1
ATOM 1333 C CA . THR A 1 167 ? 3.963 20.732 -18.874 1.00 86.25 167 THR A CA 1
ATOM 1334 C C . THR A 1 167 ? 4.834 19.480 -18.915 1.00 86.25 167 THR A C 1
ATOM 1336 O O . THR A 1 167 ? 5.200 19.046 -20.001 1.00 86.25 167 THR A O 1
ATOM 1339 N N . TYR A 1 168 ? 5.079 18.830 -17.773 1.00 88.69 168 TYR A N 1
ATOM 1340 C CA . TYR A 1 168 ? 5.864 17.590 -17.733 1.00 88.69 168 TYR A CA 1
ATOM 1341 C C . TYR A 1 168 ? 5.228 16.461 -18.542 1.00 88.69 168 TYR A C 1
ATOM 1343 O O . TYR A 1 168 ? 5.930 15.674 -19.174 1.00 88.69 168 TYR A O 1
ATOM 1351 N N . LEU A 1 169 ? 3.896 16.371 -18.553 1.00 85.56 169 LEU A N 1
ATOM 1352 C CA . LEU A 1 169 ? 3.206 15.376 -19.364 1.00 85.56 169 LEU A CA 1
ATOM 1353 C C . LEU A 1 169 ? 3.384 15.654 -20.864 1.00 85.56 169 LEU A C 1
ATOM 1355 O O . LEU A 1 169 ? 3.666 14.722 -21.616 1.00 85.56 169 LEU A O 1
ATOM 1359 N N . GLN A 1 170 ? 3.266 16.916 -21.290 1.00 86.69 170 GLN A N 1
ATOM 1360 C CA . GLN A 1 170 ? 3.502 17.322 -22.681 1.00 86.69 170 GLN A CA 1
ATOM 1361 C C . GLN A 1 170 ? 4.957 17.084 -23.105 1.00 86.69 170 GLN A C 1
ATOM 1363 O O . GLN A 1 170 ? 5.202 16.500 -24.157 1.00 86.69 170 GLN A O 1
ATOM 1368 N N . GLU A 1 171 ? 5.924 17.449 -22.262 1.00 90.62 171 GLU A N 1
ATOM 1369 C CA . GLU A 1 171 ? 7.349 17.208 -22.517 1.00 90.62 171 GLU A CA 1
ATOM 1370 C C . GLU A 1 171 ? 7.646 15.711 -22.675 1.00 90.62 171 GLU A C 1
ATOM 1372 O O . GLU A 1 171 ? 8.310 15.308 -23.629 1.00 90.62 171 GLU A O 1
ATOM 1377 N N . ASN A 1 172 ? 7.097 14.865 -21.799 1.00 91.62 172 ASN A N 1
ATOM 1378 C CA . ASN A 1 172 ? 7.259 13.414 -21.894 1.00 91.62 172 ASN A CA 1
ATOM 1379 C C . ASN A 1 172 ? 6.665 12.837 -23.190 1.00 91.62 172 ASN A C 1
ATOM 1381 O O . ASN A 1 172 ? 7.256 11.931 -23.785 1.00 91.62 172 ASN A O 1
ATOM 1385 N N . LEU A 1 173 ? 5.513 13.349 -23.639 1.00 89.81 173 LEU A N 1
ATOM 1386 C CA . LEU A 1 173 ? 4.891 12.942 -24.903 1.00 89.81 173 LEU A CA 1
ATOM 1387 C C . LEU A 1 173 ? 5.766 13.313 -26.107 1.00 89.81 173 LEU A C 1
ATOM 1389 O O . LEU A 1 173 ? 5.992 12.471 -26.979 1.00 89.81 173 LEU A O 1
ATOM 1393 N N . GLU A 1 174 ? 6.308 14.529 -26.132 1.00 93.56 174 GLU A N 1
ATOM 1394 C CA . GLU A 1 174 ? 7.201 14.978 -27.204 1.00 93.56 174 GLU A CA 1
ATOM 1395 C C . GLU A 1 174 ? 8.521 14.199 -27.224 1.00 93.56 174 GLU A C 1
ATOM 1397 O O . GLU A 1 174 ? 8.970 13.763 -28.286 1.00 93.56 174 GLU A O 1
ATOM 1402 N N . ILE A 1 175 ? 9.103 13.911 -26.055 1.00 93.94 175 ILE A N 1
ATOM 1403 C CA . ILE A 1 175 ? 10.281 13.040 -25.940 1.00 93.94 175 ILE A CA 1
ATOM 1404 C C . ILE A 1 175 ? 9.978 11.651 -26.515 1.00 93.94 175 ILE A C 1
ATOM 1406 O O . ILE A 1 175 ? 10.766 11.117 -27.299 1.00 93.94 175 ILE A O 1
ATOM 1410 N N . ALA A 1 176 ? 8.831 11.060 -26.171 1.00 89.19 176 ALA A N 1
ATOM 1411 C CA . ALA A 1 176 ? 8.438 9.753 -26.690 1.00 89.19 176 ALA A CA 1
ATOM 1412 C C . ALA A 1 176 ? 8.257 9.764 -28.220 1.00 89.19 176 ALA A C 1
ATOM 1414 O O . ALA A 1 176 ? 8.668 8.815 -28.898 1.00 89.19 176 ALA A O 1
ATOM 1415 N N . ASN A 1 177 ? 7.686 10.836 -28.778 1.00 91.44 177 ASN A N 1
ATOM 1416 C CA . ASN A 1 177 ? 7.551 11.019 -30.224 1.00 91.44 177 ASN A CA 1
ATOM 1417 C C . ASN A 1 177 ? 8.914 11.146 -30.912 1.00 91.44 177 ASN A C 1
ATOM 1419 O O . ASN A 1 177 ? 9.153 10.466 -31.912 1.00 91.44 177 ASN A O 1
ATOM 1423 N N . LEU A 1 178 ? 9.828 11.938 -30.348 1.00 92.50 178 LEU A N 1
ATOM 1424 C CA . LEU A 1 178 ? 11.185 12.093 -30.862 1.00 92.50 178 LEU A CA 1
ATOM 1425 C C . LEU A 1 178 ? 11.944 10.760 -30.847 1.00 92.50 178 LEU A C 1
ATOM 1427 O O . LEU A 1 178 ? 12.550 10.381 -31.848 1.00 92.50 178 LEU A O 1
ATOM 1431 N N . ILE A 1 179 ? 11.851 9.993 -29.756 1.00 91.25 179 ILE A N 1
ATOM 1432 C CA . ILE A 1 179 ? 12.440 8.648 -29.666 1.00 91.25 179 ILE A CA 1
ATOM 1433 C C . ILE A 1 179 ? 11.867 7.735 -30.755 1.00 91.25 179 ILE A C 1
ATOM 1435 O O . ILE A 1 179 ? 12.619 7.001 -31.399 1.00 91.25 179 ILE A O 1
ATOM 1439 N N . ARG A 1 180 ? 10.550 7.775 -30.994 1.00 88.31 180 ARG A N 1
ATOM 1440 C CA . ARG A 1 180 ? 9.905 6.972 -32.045 1.00 88.31 180 ARG A CA 1
ATOM 1441 C C . ARG A 1 180 ? 10.413 7.357 -33.437 1.00 88.31 180 ARG A C 1
ATOM 1443 O O . ARG A 1 180 ? 10.709 6.468 -34.231 1.00 88.31 180 ARG A O 1
ATOM 1450 N N . GLN A 1 181 ? 10.566 8.653 -33.709 1.00 89.38 181 GLN A N 1
ATOM 1451 C CA . GLN A 1 181 ? 11.134 9.154 -34.963 1.00 89.38 181 GLN A CA 1
ATOM 1452 C C . GLN A 1 181 ? 12.582 8.692 -35.151 1.00 89.38 181 GLN A C 1
ATOM 1454 O O . GLN A 1 181 ? 12.903 8.127 -36.193 1.00 89.38 181 GLN A O 1
ATOM 1459 N N . ILE A 1 182 ? 13.427 8.843 -34.128 1.00 89.38 182 ILE A N 1
ATOM 1460 C CA . ILE A 1 182 ? 14.828 8.395 -34.148 1.00 89.38 182 ILE A CA 1
ATOM 1461 C C . ILE A 1 182 ? 14.915 6.883 -34.401 1.00 89.38 182 ILE A C 1
ATOM 1463 O O . ILE A 1 182 ? 15.684 6.430 -35.243 1.00 89.38 182 ILE A O 1
ATOM 1467 N N . ARG A 1 183 ? 14.093 6.076 -33.722 1.00 86.56 183 ARG A N 1
ATOM 1468 C CA . ARG A 1 183 ? 14.059 4.622 -33.948 1.00 86.56 183 ARG A CA 1
ATOM 1469 C C . ARG A 1 183 ? 13.602 4.264 -35.361 1.00 86.56 183 ARG A C 1
ATOM 1471 O O . ARG A 1 183 ? 14.148 3.342 -35.953 1.00 86.56 183 ARG A O 1
ATOM 1478 N N . SER A 1 184 ? 12.638 5.002 -35.915 1.00 84.00 184 SER A N 1
ATOM 1479 C CA . SER A 1 184 ? 12.154 4.767 -37.280 1.00 84.00 184 SER A CA 1
ATOM 1480 C C . SER A 1 184 ? 13.197 5.089 -38.355 1.00 84.00 184 SER A C 1
ATOM 1482 O O . SER A 1 184 ? 13.205 4.449 -39.402 1.00 84.00 184 SER A O 1
ATOM 1484 N N . THR A 1 185 ? 14.105 6.034 -38.093 1.00 81.88 185 THR A N 1
ATOM 1485 C CA . THR A 1 185 ? 15.181 6.404 -39.024 1.00 81.88 185 THR A CA 1
ATOM 1486 C C . THR A 1 185 ? 16.428 5.530 -38.890 1.00 81.88 185 THR A C 1
ATOM 1488 O O . THR A 1 185 ? 17.173 5.408 -39.859 1.00 81.88 185 THR A O 1
ATOM 1491 N N . LEU A 1 186 ? 16.656 4.890 -37.737 1.00 74.81 186 LEU A N 1
ATOM 1492 C CA . LEU A 1 186 ? 17.826 4.031 -37.497 1.00 74.81 186 LEU A CA 1
ATOM 1493 C C . LEU A 1 186 ? 17.738 2.620 -38.109 1.00 74.81 186 LEU A C 1
ATOM 1495 O O . LEU A 1 186 ? 18.768 1.954 -38.204 1.00 74.81 186 LEU A O 1
ATOM 1499 N N . GLY A 1 187 ? 16.568 2.195 -38.597 1.00 61.50 187 GLY A N 1
ATOM 1500 C CA . GLY A 1 187 ? 16.357 0.864 -39.178 1.00 61.50 187 GLY A CA 1
ATOM 1501 C C . GLY A 1 187 ? 16.452 -0.276 -38.141 1.00 61.50 187 GLY A C 1
ATOM 1502 O O . GLY A 1 187 ? 17.083 -0.118 -37.097 1.00 61.50 187 GLY A O 1
ATOM 1503 N N . PRO A 1 188 ? 15.819 -1.436 -38.392 1.00 60.06 188 PRO A N 1
ATOM 1504 C CA . PRO A 1 188 ? 15.699 -2.512 -37.400 1.00 60.06 188 PRO A CA 1
ATOM 1505 C C . PRO A 1 188 ? 17.021 -3.209 -37.023 1.00 60.06 188 PRO A C 1
ATOM 1507 O O . PRO A 1 188 ? 17.041 -3.936 -36.039 1.00 60.06 188 PRO A O 1
ATOM 1510 N N . ASP A 1 189 ? 18.123 -2.969 -37.743 1.00 57.47 189 ASP A N 1
ATOM 1511 C CA . ASP A 1 189 ? 19.381 -3.725 -37.597 1.00 57.47 189 ASP A CA 1
ATOM 1512 C C . ASP A 1 189 ? 20.439 -3.064 -36.683 1.00 57.47 189 ASP A C 1
ATOM 1514 O O . ASP A 1 189 ? 21.597 -3.486 -36.670 1.00 57.47 189 ASP A O 1
ATOM 1518 N N . LYS A 1 190 ? 20.099 -2.000 -35.939 1.00 55.25 190 LYS A N 1
ATOM 1519 C CA . LYS A 1 190 ? 21.063 -1.262 -35.087 1.00 55.25 190 LYS A CA 1
ATOM 1520 C C . LYS A 1 190 ? 20.621 -1.019 -33.638 1.00 55.25 190 LYS A C 1
ATOM 1522 O O . LYS A 1 190 ? 21.107 -0.075 -33.011 1.00 55.25 190 LYS A O 1
ATOM 1527 N N . ILE A 1 191 ? 19.736 -1.855 -33.098 1.00 48.59 191 ILE A N 1
ATOM 1528 C CA . ILE A 1 191 ? 19.416 -1.883 -31.660 1.00 48.59 191 ILE A CA 1
ATOM 1529 C C . ILE A 1 191 ? 19.579 -3.307 -31.148 1.00 48.59 191 ILE A C 1
ATOM 1531 O O . ILE A 1 191 ? 19.022 -4.215 -31.799 1.00 48.59 191 ILE A O 1
#

InterPro domains:
  IPR007380 Domain of unknown function DUF438 [PF04282] (86-152)
  IPR038062 ScdA-like, N-terminal domain superfamily [G3DSA:1.10.3910.10] (1-72)
  IPR038062 ScdA-like, N-terminal domain superfamily [SSF140683] (1-71)

Organism: NCBI:txid412755